Protein AF-0000000087152876 (afdb_homodimer)

Nearest PDB structures (foldseek):
  2p6s-assembly1_H  TM=9.361E-01  e=8.549E-17  Neisseria meningitidis MC58
  3i4p-assembly1_A  TM=9.443E-01  e=1.622E-13  Agrobacterium fabrum str. C58
  2gqq-assembly1_A-2  TM=9.402E-01  e=1.350E-13  Escherichia coli
  2cg4-assembly1_A  TM=8.992E-01  e=3.710E-12  Escherichia coli
  4pcq-assembly2_C  TM=7.921E-01  e=2.271E-12  Mycobacterium tuberculosis H37Rv

pLDDT: mean 96.06, std 4.43, range [67.69, 98.62]

Secondary structure (DSSP, 8-state):
---HHHHHHHHHHHH-TT--HHHHHHHHT--HHHHHHHHHHHHHTTSEEEEEEEE-TTTTT--EEEEEEEEESTT-HHHHHHHHHHHHH-TTEEEEEEESSSSSEEEEEEESSHHHHHHHHHHTGGGSTTEEEEEEEEEEEEEEE------/---HHHHHHHHHHHH-TT--HHHHHHHHT--HHHHHHHHHHHHHTTSEEEEEEEE-TTTTT--EEEEEEEEESTT-HHHHHHHHHHHHH-TTEEEEEEESSSSSEEEEEEESSHHHHHHHHHHTGGGSTTEEEEEEEEEEEEEEE------

InterPro domains:
  IPR000485 AsnC-type HTH domain [PR00033] (2-18)
  IPR000485 AsnC-type HTH domain [PR00033] (18-29)
  IPR000485 AsnC-type HTH domain [PR00033] (29-48)
  IPR000485 AsnC-type HTH domain [PS50956] (2-63)
  IPR011008 Dimeric alpha-beta barrel [SSF54909] (63-150)
  IPR011991 ArsR-like helix-turn-helix domain [cd00090] (4-57)
  IPR019885 Transcription regulator HTH, AsnC-type, conserved site [PS00519] (20-46)
  IPR019887 Transcription regulator AsnC/Lrp, ligand binding domain [PF01037] (65-146)
  IPR019888 Transcription regulator AsnC-like [SM00344] (4-111)
  IPR036388 Winged helix-like DNA-binding domain superfamily [G3DSA:1.10.10.10] (3-52)
  IPR036390 Winged helix DNA-binding domain superfamily [SSF46785] (2-62)

Solvent-accessible surface area (backbone atoms only — not comparable to full-atom values): 15677 Å² total; per-residue (Å²): 130,66,45,71,71,51,41,47,49,51,46,48,28,31,69,36,33,67,61,46,60,60,58,47,10,63,73,68,70,44,52,51,66,61,37,45,53,50,53,50,49,35,43,74,72,46,29,36,70,47,30,21,39,39,62,37,48,62,63,60,53,34,69,29,42,31,40,35,38,31,29,65,38,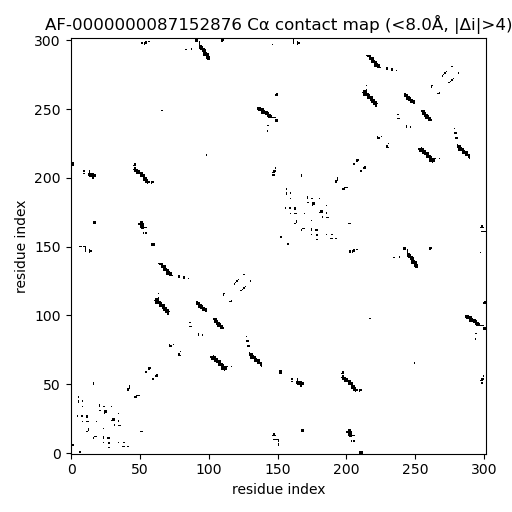77,93,41,66,67,38,52,52,51,49,52,58,53,54,69,69,36,54,42,47,26,30,29,29,34,35,45,68,93,34,45,29,44,32,36,38,50,30,52,33,69,68,53,43,50,46,44,41,64,71,43,60,71,64,45,70,47,61,63,45,76,44,77,21,44,48,75,40,81,75,36,82,53,81,56,71,66,109,128,68,47,72,70,50,43,48,49,51,46,48,28,31,70,36,33,65,60,46,60,60,58,47,10,63,72,65,72,44,53,52,65,61,38,45,52,49,53,50,48,35,43,75,72,46,30,35,71,46,30,22,39,40,61,36,49,59,64,58,52,33,70,29,42,30,38,34,39,30,29,65,38,78,94,40,66,68,38,51,53,49,49,53,57,52,52,70,68,35,54,42,46,26,31,30,29,34,35,46,69,93,33,46,29,43,31,36,38,49,30,52,33,67,68,52,43,50,47,46,42,64,71,42,59,72,64,46,69,49,62,64,47,76,44,78,20,46,49,76,38,80,74,36,82,53,82,53,72,66,108

Structure (mmCIF, N/CA/C/O backbone):
data_AF-0000000087152876-model_v1
#
loop_
_entity.id
_entity.type
_entity.pdbx_description
1 polymer 'Leucine-responsive regulatory protein'
#
loop_
_atom_site.group_PDB
_atom_site.id
_atom_site.type_symbol
_atom_site.label_atom_id
_atom_site.label_alt_id
_atom_site.label_comp_id
_atom_site.label_asym_id
_atom_site.label_entity_id
_atom_site.label_seq_id
_atom_site.pdbx_PDB_ins_code
_atom_site.Cartn_x
_atom_site.Cartn_y
_atom_site.Cartn_z
_atom_site.occupancy
_atom_site.B_iso_or_equiv
_atom_site.auth_seq_id
_atom_site.auth_comp_id
_atom_site.auth_asym_id
_atom_site.auth_atom_id
_atom_site.pdbx_PDB_model_num
ATOM 1 N N . MET A 1 1 ? -18.641 -3.527 -13.898 1 70.56 1 MET A N 1
ATOM 2 C CA . MET A 1 1 ? -18.891 -3.693 -12.469 1 70.56 1 MET A CA 1
ATOM 3 C C . MET A 1 1 ? -18.594 -5.125 -12.031 1 70.56 1 MET A C 1
ATOM 5 O O . MET A 1 1 ? -18.844 -6.07 -12.781 1 70.56 1 MET A O 1
ATOM 9 N N . VAL A 1 2 ? -17.812 -5.242 -10.898 1 88.38 2 VAL A N 1
ATOM 10 C CA . VAL A 1 2 ? -17.422 -6.566 -10.43 1 88.38 2 VAL A CA 1
ATOM 11 C C . VAL A 1 2 ? -18.609 -7.262 -9.789 1 88.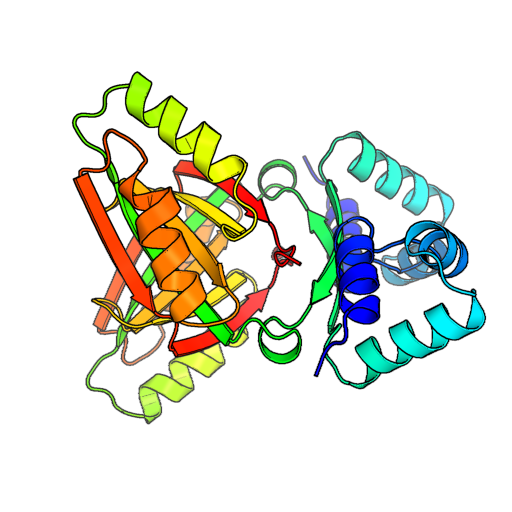38 2 VAL A C 1
ATOM 13 O O . VAL A 1 2 ? -19.297 -6.684 -8.938 1 88.38 2 VAL A O 1
ATOM 16 N N . GLU A 1 3 ? -18.922 -8.422 -10.281 1 91.25 3 GLU A N 1
ATOM 17 C CA . GLU A 1 3 ? -20.016 -9.227 -9.75 1 91.25 3 GLU A CA 1
ATOM 18 C C . GLU A 1 3 ? -19.609 -9.953 -8.477 1 91.25 3 GLU A C 1
ATOM 20 O O . GLU A 1 3 ? -18.422 -9.961 -8.117 1 91.25 3 GLU A O 1
ATOM 25 N N . GLU A 1 4 ? -20.594 -10.516 -7.848 1 93.31 4 GLU A N 1
ATOM 26 C CA . GLU A 1 4 ? -20.375 -11.172 -6.559 1 93.31 4 GLU A CA 1
ATOM 27 C C . GLU A 1 4 ? -19.328 -12.266 -6.668 1 93.31 4 GLU A C 1
ATOM 29 O O . GLU A 1 4 ? -18.422 -12.359 -5.824 1 93.31 4 GLU A O 1
ATOM 34 N N . GLN A 1 5 ? -19.422 -13.07 -7.68 1 94.31 5 GLN A N 1
ATOM 35 C CA . GLN A 1 5 ? -18.469 -14.156 -7.855 1 94.31 5 GLN A CA 1
ATOM 36 C C . GLN A 1 5 ? -17.062 -13.609 -8.07 1 94.31 5 GLN A C 1
ATOM 38 O O . GLN A 1 5 ? -16.078 -14.195 -7.59 1 94.31 5 GLN A O 1
ATOM 43 N N . ASP A 1 6 ? -17.016 -12.523 -8.789 1 97.12 6 ASP A N 1
ATOM 44 C CA . ASP A 1 6 ? -15.727 -11.875 -9.016 1 97.12 6 ASP A CA 1
ATOM 45 C C . ASP A 1 6 ? -15.109 -11.414 -7.695 1 97.12 6 ASP A C 1
ATOM 47 O O . ASP A 1 6 ? -13.898 -11.523 -7.496 1 97.12 6 ASP A O 1
ATOM 51 N N . GLU A 1 7 ? -15.953 -10.898 -6.883 1 97.38 7 GLU A N 1
ATOM 52 C CA . GLU A 1 7 ? -15.461 -10.414 -5.598 1 97.38 7 GLU A CA 1
ATOM 53 C C . GLU A 1 7 ? -14.859 -11.547 -4.773 1 97.38 7 GLU A C 1
ATOM 55 O O . GLU A 1 7 ? -13.852 -11.359 -4.094 1 97.38 7 GLU A O 1
ATOM 60 N N . LYS A 1 8 ? -15.461 -12.664 -4.801 1 97.56 8 LYS A N 1
ATOM 61 C CA . LYS A 1 8 ? -14.922 -13.828 -4.094 1 97.56 8 LYS A CA 1
ATOM 62 C C . LYS A 1 8 ? -13.555 -14.219 -4.641 1 97.56 8 LYS A C 1
ATOM 64 O O . LYS A 1 8 ? -12.633 -14.516 -3.877 1 97.56 8 LYS A O 1
ATOM 69 N N . ILE A 1 9 ? -13.5 -14.203 -5.918 1 98.25 9 ILE A N 1
ATOM 70 C CA . ILE A 1 9 ? -12.25 -14.531 -6.59 1 98.25 9 ILE A CA 1
ATOM 71 C C . ILE A 1 9 ? -11.164 -13.539 -6.172 1 98.25 9 ILE A C 1
ATOM 73 O O . ILE A 1 9 ? -10.062 -13.93 -5.797 1 98.25 9 ILE A O 1
ATOM 77 N N . LEU A 1 10 ? -11.516 -12.297 -6.246 1 98.56 10 LEU A N 1
ATOM 78 C CA . LEU A 1 10 ? -10.562 -11.242 -5.918 1 98.56 10 LEU A CA 1
ATOM 79 C C . LEU A 1 10 ? -10.117 -11.344 -4.465 1 98.56 10 LEU A C 1
ATOM 81 O O . LEU A 1 10 ? -8.938 -11.172 -4.16 1 98.56 10 LEU A O 1
ATOM 85 N N . ALA A 1 11 ? -11.047 -11.617 -3.58 1 98.19 11 ALA A N 1
ATOM 86 C CA . ALA A 1 11 ? -10.719 -11.773 -2.166 1 98.19 11 ALA A CA 1
ATOM 87 C C . ALA A 1 11 ? -9.719 -12.906 -1.956 1 98.19 11 ALA A C 1
ATOM 89 O O . ALA A 1 11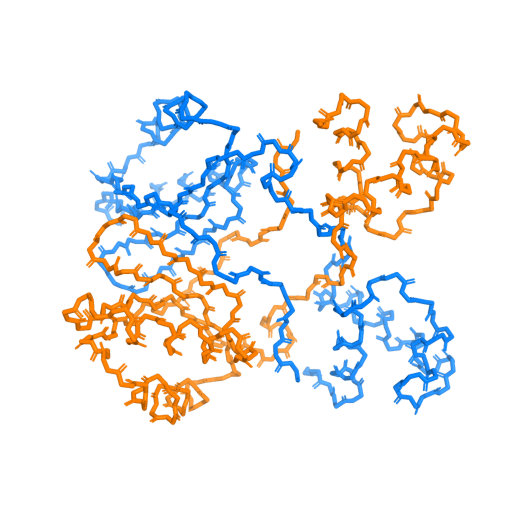 ? -8.727 -12.742 -1.241 1 98.19 11 ALA A O 1
ATOM 90 N N . GLU A 1 12 ? -9.945 -13.969 -2.592 1 98.38 12 GLU A N 1
ATOM 91 C CA . GLU A 1 12 ? -9.078 -15.133 -2.418 1 98.38 12 GLU A CA 1
ATOM 92 C C . GLU A 1 12 ? -7.707 -14.898 -3.035 1 98.38 12 GLU A C 1
ATOM 94 O O . GLU A 1 12 ? -6.684 -15.266 -2.451 1 98.38 12 GLU A O 1
ATOM 99 N N . LEU A 1 13 ? -7.668 -14.266 -4.176 1 98.5 13 LEU A N 1
ATOM 100 C CA . LEU A 1 13 ? -6.398 -14.008 -4.844 1 98.5 13 LEU A CA 1
ATOM 101 C C . LEU A 1 13 ? -5.578 -12.977 -4.078 1 98.5 13 LEU A C 1
ATOM 103 O O . LEU A 1 13 ? -4.344 -12.992 -4.129 1 98.5 13 LEU A O 1
ATOM 107 N N . GLN A 1 14 ? -6.258 -12.055 -3.404 1 98.5 14 GLN A N 1
ATOM 108 C CA . GLN A 1 14 ? -5.547 -11.109 -2.553 1 98.5 14 GLN A CA 1
ATOM 109 C C . GLN A 1 14 ? -4.934 -11.812 -1.344 1 98.5 14 GLN A C 1
ATOM 111 O O . GLN A 1 14 ? -3.877 -11.406 -0.854 1 98.5 14 GLN A O 1
ATOM 116 N N . LYS A 1 15 ? -5.578 -12.852 -0.917 1 97.56 15 LYS A N 1
ATOM 117 C CA . LYS A 1 15 ? -5.082 -13.641 0.203 1 97.56 15 LYS A CA 1
ATOM 118 C C . LYS A 1 15 ? -3.93 -14.547 -0.231 1 97.56 15 LYS A C 1
ATOM 120 O O . LYS A 1 15 ? -2.951 -14.703 0.502 1 97.56 15 LYS A O 1
ATOM 125 N N . ASP A 1 16 ? -4.09 -15.094 -1.365 1 98 16 ASP A N 1
ATOM 126 C CA . ASP A 1 16 ? -3.088 -15.977 -1.953 1 98 16 ASP A CA 1
ATOM 127 C C . ASP A 1 16 ? -2.947 -15.727 -3.453 1 98 16 ASP A C 1
ATOM 129 O O . ASP A 1 16 ? -3.619 -16.375 -4.262 1 98 16 ASP A O 1
ATOM 133 N N . GLY A 1 17 ? -1.953 -14.953 -3.76 1 98.12 17 GLY A N 1
ATOM 134 C CA . GLY A 1 17 ? -1.739 -14.57 -5.145 1 98.12 17 GLY A CA 1
ATOM 135 C C . GLY A 1 17 ? -1.143 -15.672 -5.992 1 98.12 17 GLY A C 1
ATOM 136 O O . GLY A 1 17 ? -1.042 -15.547 -7.211 1 98.12 17 GLY A O 1
ATOM 137 N N . ARG A 1 18 ? -0.776 -16.734 -5.367 1 97.75 18 ARG A N 1
ATOM 138 C CA . ARG A 1 18 ? -0.162 -17.844 -6.105 1 97.75 18 ARG A CA 1
ATOM 139 C C . ARG A 1 18 ? -1.101 -19.047 -6.18 1 97.75 18 ARG A C 1
ATOM 141 O O . ARG A 1 18 ? -0.719 -20.109 -6.672 1 97.75 18 ARG A O 1
ATOM 148 N N . ALA A 1 19 ? -2.301 -18.891 -5.719 1 97.69 19 ALA A N 1
ATOM 149 C CA . ALA A 1 19 ? -3.266 -19.984 -5.809 1 97.69 19 ALA A CA 1
ATOM 150 C C . ALA A 1 19 ? -3.451 -20.422 -7.258 1 97.69 19 ALA A C 1
ATOM 152 O O . ALA A 1 19 ? -3.539 -19.594 -8.164 1 97.69 19 ALA A O 1
ATOM 153 N N . THR A 1 20 ? -3.504 -21.734 -7.453 1 97.19 20 THR A N 1
ATOM 154 C CA . THR A 1 20 ? -3.822 -22.25 -8.781 1 97.19 20 THR A CA 1
ATOM 155 C C . THR A 1 20 ? -5.301 -22.047 -9.094 1 97.19 20 THR A C 1
ATOM 157 O O . THR A 1 20 ? -6.113 -21.844 -8.195 1 97.19 20 THR A O 1
ATOM 160 N N . ASN A 1 21 ? -5.52 -22.109 -10.398 1 97.69 21 ASN A N 1
ATOM 161 C CA . ASN A 1 21 ? -6.918 -21.969 -10.797 1 97.69 21 ASN A CA 1
ATOM 162 C C . ASN A 1 21 ? -7.785 -23.047 -10.148 1 97.69 21 ASN A C 1
ATOM 164 O O . ASN A 1 21 ? -8.93 -22.781 -9.781 1 97.69 21 ASN A O 1
ATOM 168 N N . GLN A 1 22 ? -7.273 -24.234 -10.008 1 98.06 22 GLN A N 1
ATOM 169 C CA . GLN A 1 22 ? -8.023 -25.312 -9.383 1 98.06 22 GLN A CA 1
ATOM 170 C C . GLN A 1 22 ? -8.305 -25.016 -7.918 1 98.06 22 GLN A C 1
ATOM 172 O O . GLN A 1 22 ? -9.438 -25.156 -7.449 1 98.06 22 GLN A O 1
ATOM 177 N N . GLN A 1 23 ? -7.34 -24.672 -7.18 1 98.12 23 GLN A N 1
ATOM 178 C CA . GLN A 1 23 ? -7.496 -24.312 -5.777 1 98.12 23 GLN A CA 1
ATOM 179 C C . GLN A 1 23 ? -8.508 -23.172 -5.609 1 98.12 23 GLN A C 1
ATOM 181 O O . GLN A 1 23 ? -9.367 -23.234 -4.73 1 98.12 23 GLN A O 1
ATOM 186 N N . LEU A 1 24 ? -8.352 -22.172 -6.457 1 98.19 24 LEU A N 1
ATOM 187 C CA . LEU A 1 24 ? -9.25 -21.016 -6.422 1 98.19 24 LEU A CA 1
ATOM 188 C C . LEU A 1 24 ? -10.688 -21.453 -6.676 1 98.19 24 LEU A C 1
ATOM 190 O O . LEU A 1 24 ? -11.594 -21.062 -5.93 1 98.19 24 LEU A O 1
ATOM 194 N N . ALA A 1 25 ? -10.852 -22.234 -7.691 1 98.31 25 ALA A N 1
ATOM 195 C CA . ALA A 1 25 ? -12.18 -22.719 -8.055 1 98.31 25 ALA A CA 1
ATOM 196 C C . ALA A 1 25 ? -12.82 -23.484 -6.891 1 98.31 25 ALA A C 1
ATOM 198 O O . ALA A 1 25 ? -13.992 -23.25 -6.57 1 98.31 25 ALA A O 1
ATOM 199 N N . ASP A 1 26 ? -12.07 -24.328 -6.234 1 98.06 26 ASP A N 1
ATOM 200 C CA . ASP A 1 26 ? -12.555 -25.094 -5.09 1 98.06 26 ASP A CA 1
ATOM 201 C C . ASP A 1 26 ? -12.969 -24.172 -3.945 1 98.06 26 ASP A C 1
ATOM 203 O O . ASP A 1 26 ? -14.016 -24.375 -3.33 1 98.06 26 ASP A O 1
ATOM 207 N N . THR A 1 27 ? -12.188 -23.234 -3.734 1 97.06 27 THR A N 1
ATOM 208 C CA . THR A 1 27 ? -12.406 -22.328 -2.605 1 97.06 27 THR A CA 1
ATOM 209 C C . THR A 1 27 ? -13.648 -21.469 -2.83 1 97.06 27 THR A C 1
ATOM 211 O O . THR A 1 27 ? -14.43 -21.25 -1.904 1 97.06 27 THR A O 1
ATOM 214 N N . VAL A 1 28 ? -13.836 -20.969 -4.07 1 97.06 28 VAL A N 1
ATOM 215 C CA . VAL A 1 28 ? -14.891 -20 -4.312 1 97.06 28 VAL A CA 1
ATOM 216 C C . VAL A 1 28 ? -16.156 -20.703 -4.762 1 97.06 28 VAL A C 1
ATOM 218 O O . VAL A 1 28 ? -17.203 -20.078 -4.941 1 97.06 28 VAL A O 1
ATOM 221 N N . GLY A 1 29 ? -16.078 -21.969 -4.992 1 96.88 29 GLY A N 1
ATOM 222 C CA . GLY A 1 29 ? -17.25 -22.75 -5.336 1 96.88 29 GLY A CA 1
ATOM 223 C C . GLY A 1 29 ? -17.672 -22.594 -6.785 1 96.88 29 GLY A C 1
ATOM 224 O O . GLY A 1 29 ? -18.844 -22.359 -7.074 1 96.88 29 GLY A O 1
ATOM 225 N N . MET A 1 30 ? -16.703 -22.734 -7.676 1 96.62 30 MET A N 1
ATOM 226 C CA . MET A 1 30 ? -16.922 -22.656 -9.117 1 96.62 30 MET A CA 1
ATOM 227 C C . MET A 1 30 ? -16.234 -23.812 -9.836 1 96.62 30 MET A C 1
ATOM 229 O O . MET A 1 30 ? -15.398 -24.5 -9.25 1 96.62 30 MET A O 1
ATOM 233 N N . SER A 1 31 ? -16.766 -24.016 -11.078 1 97.81 31 SER A N 1
ATOM 234 C CA . SER A 1 31 ? -15.984 -24.922 -11.922 1 97.81 31 SER A CA 1
ATOM 235 C C . SER A 1 31 ? -14.641 -24.297 -12.297 1 97.81 31 SER A C 1
ATOM 237 O O . SER A 1 31 ? -14.508 -23.078 -12.367 1 97.81 31 SER A O 1
ATOM 239 N N . THR A 1 32 ? -13.688 -25.188 -12.562 1 97.94 32 THR A N 1
ATOM 240 C CA . THR A 1 32 ? -12.359 -24.719 -12.945 1 97.94 32 THR A CA 1
ATOM 241 C C . THR A 1 32 ? -12.43 -23.859 -14.203 1 97.94 32 THR A C 1
ATOM 243 O O . THR A 1 32 ? -11.734 -22.844 -14.312 1 97.94 32 THR A O 1
ATOM 246 N N . SER A 1 33 ? -13.266 -24.219 -15.117 1 98.25 33 SER A N 1
ATOM 247 C CA . SER A 1 33 ? -13.391 -23.484 -16.375 1 98.25 33 SER A CA 1
ATOM 248 C C . SER A 1 33 ? -14.023 -22.109 -16.141 1 98.25 33 SER A C 1
ATOM 250 O O . SER A 1 33 ? -13.555 -21.109 -16.688 1 98.25 33 SER A O 1
ATOM 252 N N . ALA A 1 34 ? -15.094 -22.047 -15.43 1 97.56 34 ALA A N 1
ATOM 253 C CA . ALA A 1 34 ? -15.758 -20.781 -15.125 1 97.56 34 ALA A CA 1
ATOM 254 C C . ALA A 1 34 ? -14.82 -19.844 -14.367 1 97.56 34 ALA A C 1
ATOM 256 O O . ALA A 1 34 ? -14.758 -18.641 -14.664 1 97.56 34 ALA A O 1
ATOM 257 N N . CYS A 1 35 ? -14.133 -20.453 -13.398 1 98.31 35 CYS A N 1
ATOM 258 C CA . CYS A 1 35 ? -13.188 -19.672 -12.609 1 98.31 35 CYS A CA 1
ATOM 259 C C . CYS A 1 35 ? -12.078 -19.109 -13.492 1 98.31 35 CYS A C 1
ATOM 261 O O . CYS A 1 35 ? -11.734 -17.938 -13.383 1 98.31 35 CYS A O 1
ATOM 263 N N . TRP A 1 36 ? -11.555 -19.891 -14.328 1 98 36 TRP A N 1
ATOM 264 C CA . TRP A 1 36 ? -10.484 -19.484 -15.227 1 98 36 TRP A CA 1
ATOM 265 C C . TRP A 1 36 ? -10.945 -18.328 -16.109 1 98 36 TRP A C 1
ATOM 267 O O . TRP A 1 36 ? -10.227 -17.328 -16.25 1 98 36 TRP A O 1
ATOM 277 N N . ARG A 1 37 ? -12.055 -18.453 -16.688 1 97.94 37 ARG A N 1
ATOM 278 C CA . ARG A 1 37 ? -12.586 -17.422 -17.562 1 97.94 37 ARG A CA 1
ATOM 279 C C . ARG A 1 37 ? -12.758 -16.109 -16.828 1 97.94 37 ARG A C 1
ATOM 281 O O . ARG A 1 37 ? -12.43 -15.039 -17.359 1 97.94 37 ARG A O 1
ATOM 288 N N . ARG A 1 38 ? -13.25 -16.203 -15.672 1 97.75 38 ARG A N 1
ATOM 289 C CA . ARG A 1 38 ? -13.477 -14.992 -14.891 1 97.75 38 ARG A CA 1
ATOM 290 C C . ARG A 1 38 ? -12.156 -14.336 -14.492 1 97.75 38 ARG A C 1
ATOM 292 O O . ARG A 1 38 ? -12.016 -13.117 -14.578 1 97.75 38 ARG A O 1
ATOM 299 N N . VAL A 1 39 ? -11.211 -15.109 -14.016 1 98.19 39 VAL A N 1
ATOM 300 C CA . VAL A 1 39 ? -9.906 -14.578 -13.641 1 98.19 39 VAL A CA 1
ATOM 301 C C . VAL A 1 39 ? -9.266 -13.898 -14.844 1 98.19 39 VAL A C 1
ATOM 303 O O . VAL A 1 39 ? -8.758 -12.773 -14.734 1 98.19 39 VAL A O 1
ATOM 306 N N . ARG A 1 40 ? -9.336 -14.57 -15.969 1 98.06 40 ARG A N 1
ATOM 307 C CA . ARG A 1 40 ? -8.766 -14.016 -17.188 1 98.06 40 ARG A CA 1
ATOM 308 C C . ARG A 1 40 ? -9.445 -12.695 -17.562 1 98.06 40 ARG A C 1
ATOM 310 O O . ARG A 1 40 ? -8.773 -11.742 -17.953 1 98.06 40 ARG A O 1
ATOM 317 N N . ALA A 1 41 ? -10.688 -12.648 -17.484 1 97.88 41 ALA A N 1
ATOM 318 C CA . ALA A 1 41 ? -11.438 -11.43 -17.781 1 97.88 41 ALA A CA 1
ATOM 319 C C . ALA A 1 41 ? -11.031 -10.297 -16.844 1 97.88 41 ALA A C 1
ATOM 321 O O . ALA A 1 41 ? -10.883 -9.148 -17.281 1 97.88 41 ALA A O 1
ATOM 322 N N . LEU A 1 42 ? -10.883 -10.609 -15.562 1 98.25 42 LEU A N 1
ATOM 323 C CA . LEU A 1 42 ? -10.477 -9.625 -14.57 1 98.25 42 LEU A CA 1
ATOM 324 C C . LEU A 1 42 ? -9.078 -9.102 -14.867 1 98.25 42 LEU A C 1
ATOM 326 O O . LEU A 1 42 ? -8.805 -7.91 -14.672 1 98.25 42 LEU A O 1
ATOM 330 N N . GLU A 1 43 ? -8.195 -9.953 -15.289 1 98.19 43 GLU A N 1
ATOM 331 C CA . GLU A 1 43 ? -6.84 -9.555 -15.656 1 98.19 43 GLU A CA 1
ATOM 332 C C . GLU A 1 43 ? -6.836 -8.719 -16.938 1 98.19 43 GLU A C 1
ATOM 334 O O . GLU A 1 43 ? -6.195 -7.664 -16.984 1 98.19 43 GLU A O 1
ATOM 339 N N . GLU A 1 44 ? -7.578 -9.109 -17.922 1 97.81 44 GLU A N 1
ATOM 340 C CA . GLU A 1 44 ? -7.605 -8.43 -19.219 1 97.81 44 GLU A CA 1
ATOM 341 C C . GLU A 1 44 ? -8.266 -7.059 -19.109 1 97.81 44 GLU A C 1
ATOM 343 O O . GLU A 1 44 ? -7.891 -6.125 -19.812 1 97.81 44 GLU A O 1
ATOM 348 N N . SER A 1 45 ? -9.25 -6.988 -18.25 1 97.06 45 SER A N 1
ATOM 349 C CA . SER A 1 45 ? -9.961 -5.723 -18.078 1 97.06 45 SER A CA 1
ATOM 350 C C . SER A 1 45 ? -9.156 -4.746 -17.234 1 97.06 45 SER A C 1
ATOM 352 O O . SER A 1 45 ? -9.508 -3.572 -17.109 1 97.06 45 SER A O 1
ATOM 354 N N . GLY A 1 46 ? -8.133 -5.223 -16.531 1 97 46 GLY A N 1
ATOM 355 C CA . GLY A 1 46 ? -7.277 -4.355 -15.734 1 97 46 GLY A CA 1
ATOM 356 C C . GLY A 1 46 ? -7.723 -4.25 -14.289 1 97 46 GLY A C 1
ATOM 357 O O . GLY A 1 46 ? -7.152 -3.477 -13.516 1 97 46 GLY A O 1
ATOM 358 N N . VAL A 1 47 ? -8.789 -4.961 -13.922 1 97.94 47 VAL A N 1
ATOM 359 C CA . VAL A 1 47 ? -9.172 -5.016 -12.516 1 97.94 47 VAL A CA 1
ATOM 360 C C . VAL A 1 47 ? -8.031 -5.613 -11.695 1 97.94 47 VAL A C 1
ATOM 362 O O . VAL A 1 47 ? -7.664 -5.07 -10.648 1 97.94 47 VAL A O 1
ATOM 365 N N . ILE A 1 48 ? -7.586 -6.75 -12.156 1 98.25 48 ILE A N 1
ATOM 366 C CA . ILE A 1 48 ? -6.344 -7.277 -11.602 1 98.25 48 ILE A CA 1
ATOM 367 C C . ILE A 1 48 ? -5.156 -6.711 -12.383 1 98.25 48 ILE A C 1
ATOM 369 O O . ILE A 1 48 ? -5.008 -6.973 -13.578 1 98.25 48 ILE A O 1
ATOM 373 N N . GLU A 1 49 ? -4.328 -6.023 -11.711 1 97.81 49 GLU A N 1
ATOM 374 C CA . GLU A 1 49 ? -3.203 -5.363 -12.359 1 97.81 49 GLU A CA 1
ATOM 375 C C . GLU A 1 49 ? -1.981 -6.277 -12.414 1 97.81 49 GLU A C 1
ATOM 377 O O . GLU A 1 49 ? -1.062 -6.051 -13.203 1 97.81 49 GLU A O 1
ATOM 382 N N . GLY A 1 50 ? -1.974 -7.25 -11.547 1 97.81 50 GLY A N 1
ATOM 383 C CA . GLY A 1 50 ? -0.866 -8.188 -11.453 1 97.81 50 GLY A CA 1
ATOM 384 C C . GLY A 1 50 ? -0.776 -8.867 -10.102 1 97.81 50 GLY A C 1
ATOM 385 O O . GLY A 1 50 ? -1.698 -8.773 -9.289 1 97.81 50 GLY A O 1
ATOM 386 N N . TYR A 1 51 ? 0.277 -9.578 -9.93 1 98.5 51 TYR A N 1
ATOM 387 C CA . TYR A 1 51 ? 0.574 -10.289 -8.695 1 98.5 51 TYR A CA 1
ATOM 388 C C . TYR A 1 51 ? 1.952 -9.914 -8.164 1 98.5 51 TYR A C 1
ATOM 390 O O . TYR A 1 51 ? 2.9 -9.758 -8.938 1 98.5 51 TYR A O 1
ATOM 398 N N . SER A 1 52 ? 2.016 -9.773 -6.891 1 98.62 52 SER A N 1
ATOM 399 C CA . SER A 1 52 ? 3.268 -9.289 -6.32 1 98.62 52 SER A CA 1
ATOM 400 C C . SER A 1 52 ? 3.609 -10.023 -5.027 1 98.62 52 SER A C 1
ATOM 402 O O . SER A 1 52 ? 2.715 -10.398 -4.266 1 98.62 52 SER A O 1
ATOM 404 N N . ALA A 1 53 ? 4.887 -10.219 -4.809 1 98.56 53 ALA A N 1
ATOM 405 C CA . ALA A 1 53 ? 5.324 -10.586 -3.465 1 98.56 53 ALA A CA 1
ATOM 406 C C . ALA A 1 53 ? 5.172 -9.422 -2.494 1 98.56 53 ALA A C 1
ATOM 408 O O . ALA A 1 53 ? 5.465 -8.273 -2.844 1 98.56 53 ALA A O 1
ATOM 409 N N . LEU A 1 54 ? 4.645 -9.688 -1.386 1 98.31 54 LEU A N 1
ATOM 410 C CA . LEU A 1 54 ? 4.613 -8.727 -0.288 1 98.31 54 LEU A CA 1
ATOM 411 C C . LEU A 1 54 ? 5.84 -8.883 0.605 1 98.31 54 LEU A C 1
ATOM 413 O O . LEU A 1 54 ? 6.031 -9.93 1.225 1 98.31 54 LEU A O 1
ATOM 417 N N . VAL A 1 55 ? 6.633 -7.809 0.658 1 98.12 55 VAL A N 1
ATOM 418 C CA . VAL A 1 55 ? 7.926 -7.879 1.331 1 98.12 55 VAL A CA 1
ATOM 419 C C . VAL A 1 55 ? 7.91 -6.984 2.568 1 98.12 55 VAL A C 1
ATOM 421 O O . VAL A 1 55 ? 7.496 -5.828 2.502 1 98.12 55 VAL A O 1
ATOM 424 N N . LYS A 1 56 ? 8.336 -7.566 3.666 1 96.88 56 LYS A N 1
ATOM 425 C CA . LYS A 1 56 ? 8.453 -6.793 4.898 1 96.88 56 LYS A CA 1
ATOM 426 C C . LYS A 1 56 ? 9.609 -5.801 4.816 1 96.88 56 LYS A C 1
ATOM 428 O O . LYS A 1 56 ? 10.773 -6.195 4.785 1 96.88 56 LYS A O 1
ATOM 433 N N . ARG A 1 57 ? 9.289 -4.566 4.812 1 94.81 57 ARG A N 1
ATOM 434 C CA . ARG A 1 57 ? 10.258 -3.527 4.492 1 94.81 57 ARG A CA 1
ATOM 435 C C . ARG A 1 57 ? 11.453 -3.58 5.445 1 94.81 57 ARG A C 1
ATOM 437 O O . ARG A 1 57 ? 12.602 -3.553 5.008 1 94.81 57 ARG A O 1
ATOM 444 N N . GLU A 1 58 ? 11.172 -3.689 6.785 1 94.56 58 GLU A N 1
ATOM 445 C CA . GLU A 1 58 ? 12.258 -3.652 7.762 1 94.56 58 GLU A CA 1
ATOM 446 C C . GLU A 1 58 ? 13.172 -4.863 7.617 1 94.56 58 GLU A C 1
ATOM 448 O O . GLU A 1 58 ? 14.398 -4.727 7.656 1 94.56 58 GLU A O 1
ATOM 453 N N . ALA A 1 59 ? 12.562 -5.965 7.426 1 95.5 59 ALA A N 1
ATOM 454 C CA . ALA A 1 59 ? 13.344 -7.191 7.27 1 95.5 59 ALA A CA 1
ATOM 455 C C . ALA A 1 59 ? 14.156 -7.16 5.977 1 95.5 59 ALA A C 1
ATOM 457 O O . ALA A 1 59 ? 15.164 -7.863 5.855 1 95.5 59 ALA A O 1
ATOM 458 N N . ALA A 1 60 ? 13.734 -6.34 5.059 1 96.5 60 ALA A N 1
ATOM 459 C CA . ALA A 1 60 ? 14.398 -6.258 3.762 1 96.5 60 ALA A CA 1
ATOM 460 C C . ALA A 1 60 ? 15.469 -5.176 3.762 1 96.5 60 ALA A C 1
ATOM 462 O O . ALA A 1 60 ? 16.125 -4.945 2.746 1 96.5 60 ALA A O 1
ATOM 463 N N . GLY A 1 61 ? 15.617 -4.438 4.832 1 95.5 61 GLY A N 1
ATOM 464 C CA . GLY A 1 61 ? 16.719 -3.498 4.969 1 95.5 61 GLY A CA 1
ATOM 465 C C . GLY A 1 61 ? 16.297 -2.053 4.766 1 95.5 61 GLY A C 1
ATOM 466 O O . GLY A 1 61 ? 17.156 -1.166 4.66 1 95.5 61 GLY A O 1
ATOM 467 N N . PHE A 1 62 ? 15.055 -1.844 4.621 1 97.19 62 PHE A N 1
ATOM 468 C CA . PHE A 1 62 ? 14.539 -0.485 4.527 1 97.19 62 PHE A CA 1
ATOM 469 C C . PHE A 1 62 ? 14.07 0.01 5.891 1 97.19 62 PHE A C 1
ATOM 471 O O . PHE A 1 62 ? 12.883 -0.076 6.211 1 97.19 62 PHE A O 1
ATOM 478 N N . ALA A 1 63 ? 14.898 0.669 6.586 1 96.5 63 ALA A N 1
ATOM 479 C CA . ALA A 1 63 ? 14.719 0.954 8.008 1 96.5 63 ALA A CA 1
ATOM 480 C C . ALA A 1 63 ? 13.938 2.248 8.211 1 96.5 63 ALA A C 1
ATOM 482 O O . ALA A 1 63 ? 13.391 2.488 9.289 1 96.5 63 ALA A O 1
ATOM 483 N N . THR A 1 64 ? 13.93 3.049 7.164 1 97.69 64 THR A N 1
ATOM 484 C CA . THR A 1 64 ? 13.328 4.367 7.328 1 97.69 64 THR A CA 1
ATOM 485 C C . THR A 1 64 ? 12.148 4.547 6.379 1 97.69 64 THR A C 1
ATOM 487 O O . THR A 1 64 ? 12.227 4.176 5.203 1 97.69 64 THR A O 1
ATOM 490 N N . SER A 1 65 ? 11.07 5.062 6.879 1 98 65 SER A N 1
ATOM 491 C CA . SER A 1 65 ? 9.883 5.406 6.102 1 98 65 SER A CA 1
ATOM 492 C C . SER A 1 65 ? 9.219 6.672 6.637 1 98 65 SER A C 1
ATOM 494 O O . SER A 1 65 ? 9.375 7.008 7.812 1 98 65 SER A O 1
ATOM 496 N N . ALA A 1 66 ? 8.531 7.359 5.742 1 98.38 66 ALA A N 1
ATOM 497 C CA . ALA A 1 66 ? 7.918 8.625 6.129 1 98.38 66 ALA A CA 1
ATOM 498 C C . ALA A 1 66 ? 6.73 8.961 5.23 1 98.38 66 ALA A C 1
ATOM 500 O O . ALA A 1 66 ? 6.648 8.484 4.098 1 98.38 66 ALA A O 1
ATOM 501 N N . ILE A 1 67 ? 5.832 9.734 5.84 1 98.19 67 ILE A N 1
ATOM 502 C CA . ILE A 1 67 ? 4.773 10.398 5.09 1 98.19 67 ILE A CA 1
ATOM 503 C C . ILE A 1 67 ? 5.172 11.852 4.816 1 98.19 67 ILE A C 1
ATOM 505 O O . ILE A 1 67 ? 5.523 12.594 5.738 1 98.19 67 ILE A O 1
ATOM 509 N N . LEU A 1 68 ? 5.094 12.211 3.543 1 98.31 68 LEU A N 1
ATOM 510 C CA . 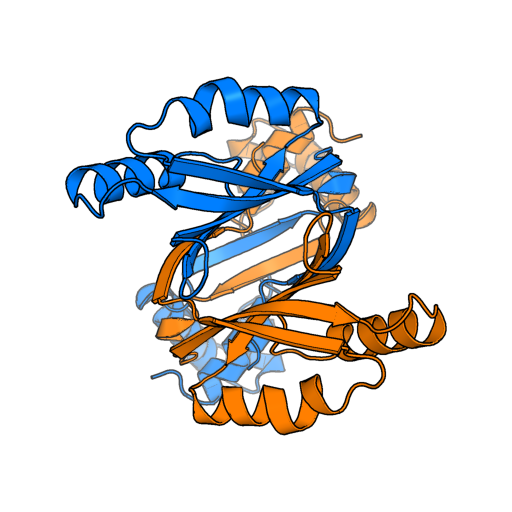LEU A 1 68 ? 5.387 13.594 3.174 1 98.31 68 LEU A CA 1
ATOM 511 C C . LEU A 1 68 ? 4.117 14.328 2.77 1 98.31 68 LEU A C 1
ATOM 513 O O . LEU A 1 68 ? 3.338 13.836 1.952 1 98.31 68 LEU A O 1
ATOM 517 N N . HIS A 1 69 ? 3.902 15.453 3.441 1 97.94 69 HIS A N 1
ATOM 518 C CA . HIS A 1 69 ? 2.902 16.406 2.986 1 97.94 69 HIS A CA 1
ATOM 519 C C . HIS A 1 69 ? 3.529 17.484 2.111 1 97.94 69 HIS A C 1
ATOM 521 O O . HIS A 1 69 ? 4.367 18.266 2.58 1 97.94 69 HIS A O 1
ATOM 527 N N . VAL A 1 70 ? 3.07 17.562 0.877 1 97.44 70 VAL A N 1
ATOM 528 C CA . VAL A 1 70 ? 3.691 18.469 -0.08 1 97.44 70 VAL A CA 1
ATOM 529 C C . VAL A 1 70 ? 2.67 19.5 -0.545 1 97.44 70 VAL A C 1
ATOM 531 O O . VAL A 1 70 ? 1.546 19.156 -0.916 1 97.44 70 VAL A O 1
ATOM 534 N N . SER A 1 71 ? 3.059 20.703 -0.421 1 96.44 71 SER A N 1
ATOM 535 C CA . SER A 1 71 ? 2.262 21.797 -0.963 1 96.44 71 SER A CA 1
ATOM 536 C C . SER A 1 71 ? 2.982 22.484 -2.119 1 96.44 71 SER A C 1
ATOM 538 O O . SER A 1 71 ? 4.18 22.766 -2.033 1 96.44 71 SER A O 1
ATOM 540 N N . LEU A 1 72 ? 2.285 22.656 -3.203 1 94.69 72 LEU A N 1
ATOM 541 C CA . LEU A 1 72 ? 2.863 23.297 -4.379 1 94.69 72 LEU A CA 1
ATOM 542 C C . LEU A 1 72 ? 2.578 24.781 -4.379 1 94.69 72 LEU A C 1
ATOM 544 O O . LEU A 1 72 ? 1.63 25.25 -3.734 1 94.69 72 LEU A O 1
ATOM 548 N N . GLU A 1 73 ? 3.484 25.406 -5.164 1 90.06 73 GLU A N 1
ATOM 549 C CA . GLU A 1 73 ? 3.248 26.844 -5.363 1 90.06 73 GLU A CA 1
ATOM 550 C C . GLU A 1 73 ? 2.043 27.078 -6.266 1 90.06 73 GLU A C 1
ATOM 552 O O . GLU A 1 73 ? 1.808 26.328 -7.211 1 90.06 73 GLU A O 1
ATOM 557 N N . ARG A 1 74 ? 1.534 28.297 -6.246 1 76.62 74 ARG A N 1
ATOM 558 C CA . ARG A 1 74 ? 0.381 28.781 -7 1 76.62 74 ARG A CA 1
ATOM 559 C C . ARG A 1 74 ? -0.02 27.781 -8.078 1 76.62 74 ARG A C 1
ATOM 561 O O . ARG A 1 74 ? 0.84 27.172 -8.719 1 76.62 74 ARG A O 1
ATOM 568 N N . HIS A 1 75 ? -1.039 27.047 -7.934 1 67.75 75 HIS A N 1
ATOM 569 C CA . HIS A 1 75 ? -1.644 26.016 -8.766 1 67.75 75 HIS A CA 1
ATOM 570 C C . HIS A 1 75 ? -1.405 26.297 -10.242 1 67.75 75 HIS A C 1
ATOM 572 O O . HIS A 1 75 ? -2.311 26.75 -10.945 1 67.75 75 HIS A O 1
ATOM 578 N N . ASP A 1 76 ? -0.131 26.438 -10.492 1 77.94 76 ASP A N 1
ATOM 579 C CA . ASP A 1 76 ? 0.274 26.422 -11.891 1 77.94 76 ASP A CA 1
ATOM 580 C C . ASP A 1 76 ? 0.304 25 -12.438 1 77.94 76 ASP A C 1
ATOM 582 O O . ASP A 1 76 ? 1.016 24.141 -11.914 1 77.94 76 ASP A O 1
ATOM 586 N N . THR A 1 77 ? -0.436 24.797 -13.43 1 84.94 77 THR A N 1
ATOM 587 C CA . THR A 1 77 ? -0.622 23.484 -14.031 1 84.94 77 THR A CA 1
ATOM 588 C C . THR A 1 77 ? 0.718 22.891 -14.461 1 84.94 77 THR A C 1
ATOM 590 O O . THR A 1 77 ? 0.906 21.672 -14.414 1 84.94 77 THR A O 1
ATOM 593 N N . THR A 1 78 ? 1.613 23.734 -14.828 1 87.5 78 THR A N 1
ATOM 594 C CA . THR A 1 78 ? 2.928 23.266 -15.258 1 87.5 78 THR A CA 1
ATOM 595 C C . THR A 1 78 ? 3.684 22.641 -14.094 1 87.5 78 THR A C 1
ATOM 597 O O . THR A 1 78 ? 4.34 21.609 -14.258 1 87.5 78 THR A O 1
ATOM 600 N N . PHE A 1 79 ? 3.596 23.219 -12.984 1 89.5 79 PHE A N 1
ATOM 601 C CA . PHE A 1 79 ? 4.254 22.688 -11.789 1 89.5 79 PHE A CA 1
ATOM 602 C C . PHE A 1 79 ? 3.635 21.359 -11.367 1 89.5 79 PHE A C 1
ATOM 604 O O . PHE A 1 79 ? 4.344 20.438 -10.969 1 89.5 79 PHE A O 1
ATOM 611 N N . VAL A 1 80 ? 2.348 21.312 -11.477 1 92.62 80 VAL A N 1
ATOM 612 C CA . VAL A 1 80 ? 1.631 20.094 -11.109 1 92.62 80 VAL A CA 1
ATOM 613 C C . VAL A 1 80 ? 2.078 18.938 -12 1 92.62 80 VAL A C 1
ATOM 615 O O . VAL A 1 80 ? 2.424 17.859 -11.508 1 92.62 80 VAL A O 1
ATOM 618 N N . ASP A 1 81 ? 2.094 19.172 -13.266 1 94.69 81 ASP A N 1
ATOM 619 C CA . ASP A 1 81 ? 2.475 18.125 -14.219 1 94.69 81 ASP A CA 1
ATOM 620 C C . ASP A 1 81 ? 3.906 17.656 -13.977 1 94.69 81 ASP A C 1
ATOM 622 O O . ASP A 1 81 ? 4.188 16.469 -14.031 1 94.69 81 ASP A O 1
ATOM 626 N N . GLU A 1 82 ? 4.754 18.562 -13.758 1 94.5 82 GLU A N 1
ATOM 627 C CA . GLU A 1 82 ? 6.152 18.219 -13.516 1 94.5 82 GLU A CA 1
ATOM 628 C C . GLU A 1 82 ? 6.309 17.422 -12.219 1 94.5 82 GLU A C 1
ATOM 630 O O . GLU A 1 82 ? 7.023 16.422 -12.18 1 94.5 82 GLU A O 1
ATOM 635 N N . PHE A 1 83 ? 5.676 17.906 -11.203 1 96.19 83 PHE A N 1
ATOM 636 C CA . PHE A 1 83 ? 5.723 17.219 -9.922 1 96.19 83 PHE A CA 1
ATOM 637 C C . PHE A 1 83 ? 5.254 15.773 -10.07 1 96.19 83 PHE A C 1
ATOM 639 O O . PHE A 1 83 ? 5.957 14.836 -9.68 1 96.19 83 PHE A O 1
ATOM 646 N N . VAL A 1 84 ? 4.121 15.586 -10.711 1 96.56 84 VAL A N 1
ATOM 647 C CA . VAL A 1 84 ? 3.506 14.273 -10.875 1 96.56 84 VAL A CA 1
ATOM 648 C C . VAL A 1 84 ? 4.418 13.375 -11.711 1 96.56 84 VAL A C 1
ATOM 650 O O . VAL A 1 84 ? 4.68 12.227 -11.344 1 96.56 84 VAL A O 1
ATOM 653 N N . ALA A 1 85 ? 4.973 13.883 -12.75 1 97 85 ALA A N 1
ATOM 654 C CA . ALA A 1 85 ? 5.832 13.109 -13.648 1 97 85 ALA A CA 1
ATOM 655 C C . ALA A 1 85 ? 7.086 12.625 -12.922 1 97 85 ALA A C 1
ATOM 657 O O . ALA A 1 85 ? 7.5 11.477 -13.086 1 97 85 ALA A O 1
ATOM 658 N N . ARG A 1 86 ? 7.68 13.438 -12.117 1 97.25 86 ARG A N 1
ATOM 659 C CA . ARG A 1 86 ? 8.922 13.109 -11.414 1 97.25 86 ARG A CA 1
ATOM 660 C C . ARG A 1 86 ? 8.664 12.117 -10.281 1 97.25 86 ARG A C 1
ATOM 662 O O . ARG A 1 86 ? 9.398 11.141 -10.125 1 97.25 86 ARG A O 1
ATOM 669 N N . VAL A 1 87 ? 7.641 12.391 -9.539 1 97.62 87 VAL A N 1
ATOM 670 C CA . VAL A 1 87 ? 7.309 11.547 -8.398 1 97.62 87 VAL A CA 1
ATOM 671 C C . VAL A 1 87 ? 6.973 10.133 -8.891 1 97.62 87 VAL A C 1
ATOM 673 O O . VAL A 1 87 ? 7.355 9.148 -8.258 1 97.62 87 VAL A O 1
ATOM 676 N N . MET A 1 88 ? 6.297 10.008 -10.062 1 97.25 88 MET A N 1
ATOM 677 C CA . MET A 1 88 ? 5.879 8.719 -10.609 1 97.25 88 MET A CA 1
ATOM 678 C C . MET A 1 88 ? 7.086 7.855 -10.961 1 97.25 88 MET A C 1
ATOM 680 O O . MET A 1 88 ? 7.004 6.625 -10.938 1 97.25 88 MET A O 1
ATOM 684 N N . GLN A 1 89 ? 8.203 8.461 -11.148 1 96.81 89 GLN A N 1
ATOM 685 C CA . GLN A 1 89 ? 9.383 7.738 -11.609 1 96.81 89 GLN A CA 1
ATOM 686 C C . GLN A 1 89 ? 10.281 7.348 -10.445 1 96.81 89 GLN A C 1
ATOM 688 O O . GLN A 1 89 ? 11.258 6.605 -10.617 1 96.81 89 GLN A O 1
ATOM 693 N N . ARG A 1 90 ? 10.008 7.855 -9.312 1 97.69 90 ARG A N 1
ATOM 694 C CA . ARG A 1 90 ? 10.891 7.613 -8.18 1 97.69 90 ARG A CA 1
ATOM 695 C C . ARG A 1 90 ? 10.477 6.359 -7.418 1 97.69 90 ARG A C 1
ATOM 697 O O . ARG A 1 90 ? 9.375 6.309 -6.852 1 97.69 90 ARG A O 1
ATOM 704 N N . ARG A 1 91 ? 11.359 5.387 -7.277 1 96.44 91 ARG A N 1
ATOM 705 C CA . ARG A 1 91 ? 11.039 4.078 -6.715 1 96.44 91 ARG A CA 1
ATOM 706 C C . ARG A 1 91 ? 10.883 4.156 -5.199 1 96.44 91 ARG A C 1
ATOM 708 O O . ARG A 1 91 ? 10.227 3.311 -4.594 1 96.44 91 ARG A O 1
ATOM 715 N N . GLU A 1 92 ? 11.523 5.168 -4.559 1 98.06 92 GLU A N 1
ATOM 716 C CA . GLU A 1 92 ? 11.391 5.34 -3.115 1 98.06 92 GLU A CA 1
ATOM 717 C C . GLU A 1 92 ? 9.961 5.715 -2.734 1 98.06 92 GLU A C 1
ATOM 719 O O . GLU A 1 92 ? 9.539 5.512 -1.593 1 98.06 92 GLU A O 1
ATOM 724 N N . VAL A 1 93 ? 9.297 6.367 -3.709 1 98.5 93 VAL A N 1
ATOM 725 C CA . VAL A 1 93 ? 7.914 6.777 -3.482 1 98.5 93 VAL A CA 1
ATOM 726 C C . VAL A 1 93 ? 6.977 5.609 -3.779 1 98.5 93 VAL A C 1
ATOM 728 O O . VAL A 1 93 ? 6.785 5.234 -4.938 1 98.5 93 VAL A O 1
ATOM 731 N N . LEU A 1 94 ? 6.363 5.125 -2.736 1 97.69 94 LEU A N 1
ATOM 732 C CA . LEU A 1 94 ? 5.461 3.994 -2.91 1 97.69 94 LEU A CA 1
ATOM 733 C C . LEU A 1 94 ? 4.055 4.469 -3.254 1 97.69 94 LEU A C 1
ATOM 735 O O . LEU A 1 94 ? 3.334 3.801 -4 1 97.69 94 LEU A O 1
ATOM 739 N N . GLU A 1 95 ? 3.695 5.543 -2.674 1 97.88 95 GLU A N 1
ATOM 740 C CA . GLU A 1 95 ? 2.357 6.09 -2.879 1 97.88 95 GLU A CA 1
ATOM 741 C C . GLU A 1 95 ? 2.393 7.609 -2.996 1 97.88 95 GLU A C 1
ATOM 743 O O . GLU A 1 95 ? 3.229 8.266 -2.373 1 97.88 95 GLU A O 1
ATOM 748 N N . CYS A 1 96 ? 1.495 8.102 -3.783 1 98.38 96 CYS A N 1
ATOM 749 C CA . CYS A 1 96 ? 1.252 9.531 -3.922 1 98.38 96 CYS A CA 1
ATOM 750 C C . CYS A 1 96 ? -0.219 9.812 -4.207 1 98.38 96 CYS A C 1
ATOM 752 O O . CYS A 1 96 ? -0.789 9.266 -5.148 1 98.38 96 CYS A O 1
ATOM 754 N N . PHE A 1 97 ? -0.768 10.664 -3.377 1 98.19 97 PHE A N 1
ATOM 755 C CA . PHE A 1 97 ? -2.186 10.992 -3.49 1 98.19 97 PHE A CA 1
ATOM 756 C C . PHE A 1 97 ? -2.393 12.5 -3.51 1 98.19 97 PHE A C 1
ATOM 758 O O . PHE A 1 97 ? -1.776 13.227 -2.727 1 98.19 97 PHE A O 1
ATOM 765 N N . ALA A 1 98 ? -3.199 12.961 -4.461 1 97.5 98 ALA A N 1
ATOM 766 C CA . ALA A 1 98 ? -3.752 14.312 -4.336 1 97.5 98 ALA A CA 1
ATOM 767 C C . ALA A 1 98 ? -4.953 14.328 -3.395 1 97.5 98 ALA A C 1
ATOM 769 O O . ALA A 1 98 ? -5.895 13.547 -3.566 1 97.5 98 ALA A O 1
ATOM 770 N N . THR A 1 99 ? -4.898 15.125 -2.432 1 96.88 99 THR A N 1
ATOM 771 C CA . THR A 1 99 ? -5.926 15.055 -1.398 1 96.88 99 THR A CA 1
ATOM 772 C C . THR A 1 99 ? -6.535 16.422 -1.145 1 96.88 99 THR A C 1
ATOM 774 O O . THR A 1 99 ? -6.027 17.438 -1.633 1 96.88 99 THR A O 1
ATOM 777 N N . THR A 1 100 ? -7.73 16.219 -0.448 1 93.94 100 THR A N 1
ATOM 778 C CA . THR A 1 100 ? -8.273 17.422 0.17 1 93.94 100 THR A CA 1
ATOM 779 C C . THR A 1 100 ? -7.551 17.734 1.481 1 93.94 100 THR A C 1
ATOM 781 O O . THR A 1 100 ? -6.879 16.859 2.043 1 93.94 100 THR A O 1
ATOM 784 N N . GLY A 1 101 ? -7.371 18.922 1.832 1 89.38 101 GLY A N 1
ATOM 785 C CA . GLY A 1 101 ? -6.73 19.25 3.094 1 89.38 101 GLY A CA 1
ATOM 786 C C . GLY A 1 101 ? -5.711 20.375 2.967 1 89.38 101 GLY A C 1
ATOM 787 O O . GLY A 1 101 ? -5.688 21.078 1.963 1 89.38 101 GLY A O 1
ATOM 788 N N . ASP A 1 102 ? -4.812 20.188 3.959 1 89.75 102 ASP A N 1
ATOM 789 C CA . ASP A 1 102 ? -3.875 21.297 4.059 1 89.75 102 ASP A CA 1
ATOM 790 C C . ASP A 1 102 ? -2.748 21.172 3.039 1 89.75 102 ASP A C 1
ATOM 792 O O . ASP A 1 102 ? -2.193 22.172 2.582 1 89.75 102 ASP A O 1
ATOM 796 N N . ALA A 1 103 ? -2.432 19.922 2.783 1 94.56 103 ALA A N 1
ATOM 797 C CA . ALA A 1 103 ? -1.41 19.688 1.768 1 94.56 103 ALA A CA 1
ATOM 798 C C . ALA A 1 103 ? -2.041 19.266 0.444 1 94.56 103 ALA A C 1
ATOM 800 O O . ALA A 1 103 ? -3.123 18.672 0.425 1 94.56 103 ALA A O 1
ATOM 801 N N . ASP A 1 104 ? -1.315 19.547 -0.62 1 96.06 104 ASP A N 1
ATOM 802 C CA . ASP A 1 104 ? -1.798 19.156 -1.944 1 96.06 104 ASP A CA 1
ATOM 803 C C . ASP A 1 104 ? -1.589 17.672 -2.197 1 96.06 104 ASP A C 1
ATOM 805 O O . ASP A 1 104 ? -2.445 17 -2.787 1 96.06 104 ASP A O 1
ATOM 809 N N . TYR A 1 105 ? -0.428 17.188 -1.676 1 97.56 105 TYR A N 1
ATOM 810 C CA . TYR A 1 105 ? -0.086 15.797 -1.947 1 97.56 105 TYR A CA 1
ATOM 811 C C . TYR A 1 105 ? 0.397 15.102 -0.682 1 97.56 105 TYR A C 1
ATOM 813 O O . TYR A 1 105 ? 1.113 15.695 0.128 1 97.56 105 TYR A O 1
ATOM 821 N N . HIS A 1 106 ? 0.011 13.875 -0.555 1 97.94 106 HIS A N 1
ATOM 822 C CA . HIS A 1 106 ? 0.538 12.953 0.441 1 97.94 106 HIS A CA 1
ATOM 823 C C . HIS A 1 106 ? 1.391 11.867 -0.21 1 97.94 106 HIS A C 1
ATOM 825 O O . HIS A 1 106 ? 0.927 11.164 -1.112 1 97.94 106 HIS A O 1
ATOM 831 N N . LEU A 1 107 ? 2.641 11.734 0.218 1 98.38 107 LEU A N 1
ATOM 832 C CA . LEU A 1 107 ? 3.537 10.703 -0.294 1 98.38 107 LEU A CA 1
ATOM 833 C C . LEU A 1 107 ? 3.932 9.727 0.811 1 98.38 107 LEU A C 1
ATOM 835 O O . LEU A 1 107 ? 4.191 10.141 1.943 1 98.38 107 LEU A O 1
ATOM 839 N N . ARG A 1 108 ? 3.988 8.516 0.491 1 98.12 108 ARG A N 1
ATOM 840 C CA . ARG A 1 108 ? 4.652 7.527 1.329 1 98.12 108 ARG A CA 1
ATOM 841 C C . ARG A 1 108 ? 6.004 7.133 0.746 1 98.12 108 ARG A C 1
ATOM 843 O O . ARG A 1 108 ? 6.082 6.668 -0.395 1 98.12 108 ARG A O 1
ATOM 850 N N . VAL A 1 109 ? 7.016 7.277 1.549 1 98.44 109 VAL A N 1
ATOM 851 C CA . VAL A 1 109 ? 8.375 7.047 1.075 1 98.44 109 VAL A CA 1
ATOM 852 C C . VAL A 1 109 ? 9.055 5.992 1.947 1 98.44 109 VAL A C 1
ATOM 854 O O . VAL A 1 109 ? 8.883 5.984 3.168 1 98.44 109 VAL A O 1
ATOM 857 N N . VAL A 1 110 ? 9.836 5.129 1.326 1 98.38 110 VAL A N 1
ATOM 858 C CA . VAL A 1 110 ? 10.617 4.109 2.025 1 98.38 110 VAL A CA 1
ATOM 859 C C . VAL A 1 110 ? 12.062 4.137 1.539 1 98.38 110 VAL A C 1
ATOM 861 O O . VAL A 1 110 ? 12.32 4.164 0.333 1 98.38 110 VAL A O 1
ATOM 864 N N . VAL A 1 111 ? 12.992 4.184 2.504 1 98.31 111 VAL A N 1
ATOM 865 C CA . VAL A 1 111 ? 14.414 4.227 2.182 1 98.31 111 VAL A CA 1
ATOM 866 C C . VAL A 1 111 ? 15.195 3.371 3.178 1 98.31 111 VAL A C 1
ATOM 868 O O . VAL A 1 111 ? 14.641 2.896 4.168 1 98.31 111 VAL A O 1
ATOM 871 N N . ARG A 1 112 ? 16.469 3.16 2.92 1 97.31 112 ARG A N 1
ATOM 872 C CA . ARG A 1 112 ? 17.281 2.244 3.713 1 97.31 112 ARG A CA 1
ATOM 873 C C . ARG A 1 112 ? 17.562 2.818 5.098 1 97.31 112 ARG A C 1
ATOM 875 O O . ARG A 1 112 ? 17.578 2.082 6.086 1 97.31 112 ARG A O 1
ATOM 882 N N . ASP A 1 113 ? 17.828 4.109 5.141 1 97.19 113 ASP A N 1
ATOM 883 C CA . ASP A 1 113 ? 18.172 4.777 6.395 1 97.19 113 ASP A CA 1
ATOM 884 C C . ASP A 1 113 ? 17.984 6.289 6.281 1 97.19 113 ASP A C 1
ATOM 886 O O . ASP A 1 113 ? 17.5 6.781 5.262 1 97.19 113 ASP A O 1
ATOM 890 N N . MET A 1 114 ? 18.391 6.945 7.348 1 96.69 114 MET A N 1
ATOM 891 C CA . MET A 1 114 ? 18.141 8.383 7.395 1 96.69 114 MET A CA 1
ATOM 892 C C . MET A 1 114 ? 19.031 9.125 6.406 1 96.69 114 MET A C 1
ATOM 894 O O . MET A 1 114 ? 18.625 10.148 5.848 1 96.69 114 MET A O 1
ATOM 898 N N . ASP A 1 115 ? 20.234 8.602 6.211 1 98.12 115 ASP A N 1
ATOM 899 C CA . ASP A 1 115 ? 21.109 9.203 5.203 1 98.12 115 ASP A CA 1
ATOM 900 C C . ASP A 1 115 ? 20.453 9.148 3.82 1 98.12 115 ASP A C 1
ATOM 902 O O . ASP A 1 115 ? 20.469 10.133 3.084 1 98.12 115 ASP A O 1
ATOM 906 N N . ALA A 1 116 ? 19.938 8.008 3.484 1 98.06 116 ALA A N 1
ATOM 907 C CA . ALA A 1 116 ? 19.219 7.848 2.219 1 98.06 116 ALA A CA 1
ATOM 908 C C . ALA A 1 116 ? 18.016 8.781 2.148 1 98.06 116 ALA A C 1
ATOM 910 O O . ALA A 1 116 ? 17.703 9.312 1.085 1 98.06 116 ALA A O 1
ATOM 911 N N . TYR A 1 117 ? 17.375 9.016 3.262 1 98.31 117 TYR A N 1
ATOM 912 C CA . TYR A 1 117 ? 16.219 9.906 3.299 1 98.31 117 TYR A CA 1
ATOM 913 C C . TYR A 1 117 ? 16.625 11.352 3.016 1 98.31 117 TYR A C 1
ATOM 915 O O . TYR A 1 117 ? 15.992 12.039 2.217 1 98.31 117 TYR A O 1
ATOM 923 N N . ASN A 1 118 ? 17.609 11.703 3.672 1 98.06 118 ASN A N 1
ATOM 924 C CA . ASN A 1 118 ? 18.109 13.055 3.447 1 98.06 118 ASN A CA 1
ATOM 925 C C . ASN A 1 118 ? 18.531 13.266 1.996 1 98.06 118 ASN A C 1
ATOM 927 O O . ASN A 1 118 ? 18.266 14.32 1.415 1 98.06 118 ASN A O 1
ATOM 931 N N . LYS A 1 119 ? 19.172 12.266 1.479 1 98.31 119 LYS A N 1
ATOM 932 C CA . LYS A 1 119 ? 19.547 12.344 0.069 1 98.31 119 LYS A CA 1
ATOM 933 C C . LYS A 1 119 ? 18.312 12.453 -0.823 1 98.31 119 LYS A C 1
ATOM 935 O O . LYS A 1 119 ? 18.297 13.227 -1.782 1 98.31 119 LYS A O 1
ATOM 940 N N . PHE A 1 120 ? 17.328 11.719 -0.509 1 98.5 120 PHE A N 1
ATOM 941 C CA . PHE A 1 120 ? 16.062 11.773 -1.242 1 98.5 120 PHE A CA 1
ATOM 942 C C . PHE A 1 120 ? 15.484 13.18 -1.205 1 98.5 120 PHE A C 1
ATOM 944 O O . PHE A 1 120 ? 15.062 13.711 -2.236 1 98.5 120 PHE A O 1
ATOM 951 N N . LEU A 1 121 ? 15.445 13.82 -0.048 1 98.12 121 LEU A N 1
ATOM 952 C CA . LEU A 1 121 ? 14.922 15.18 0.08 1 98.12 121 LEU A CA 1
ATOM 953 C C . LEU A 1 121 ? 15.789 16.172 -0.693 1 98.12 121 LEU A C 1
ATOM 955 O O . LEU A 1 121 ? 15.281 16.906 -1.537 1 98.12 121 LEU A O 1
ATOM 959 N N . ASP A 1 122 ? 17.047 16.078 -0.492 1 97.5 122 ASP A N 1
ATOM 960 C CA . ASP A 1 122 ? 17.984 17.078 -1.003 1 97.5 122 ASP A CA 1
ATOM 961 C C . ASP A 1 122 ? 18.141 16.953 -2.516 1 97.5 122 ASP A C 1
ATOM 963 O O . ASP A 1 122 ? 18.172 17.953 -3.229 1 97.5 122 ASP A O 1
ATOM 967 N N . GLU A 1 123 ? 18.203 15.688 -2.939 1 97.88 123 GLU A N 1
ATOM 968 C CA . GLU A 1 123 ? 18.578 15.477 -4.336 1 97.88 123 GLU A CA 1
ATOM 969 C C . GLU A 1 123 ? 17.344 15.281 -5.211 1 97.88 123 GLU A C 1
ATOM 971 O O . GLU A 1 123 ? 17.438 15.32 -6.441 1 97.88 123 GLU A O 1
ATOM 976 N N . PHE A 1 124 ? 16.234 15.141 -4.641 1 97.94 124 PHE A N 1
ATOM 977 C CA . PHE A 1 124 ? 15.047 14.906 -5.465 1 97.94 124 PHE A CA 1
ATOM 978 C C . PHE A 1 124 ? 13.93 15.867 -5.094 1 97.94 124 PHE A C 1
ATOM 980 O O . PHE A 1 124 ? 13.68 16.844 -5.812 1 97.94 124 PHE A O 1
ATOM 987 N N . MET A 1 125 ? 13.406 15.789 -3.885 1 97.81 125 MET A N 1
ATOM 988 C CA . MET A 1 125 ? 12.219 16.562 -3.533 1 97.81 125 MET A CA 1
ATOM 989 C C . MET A 1 125 ? 12.5 18.062 -3.643 1 97.81 125 MET A C 1
ATOM 991 O O . MET A 1 125 ? 11.711 18.812 -4.223 1 97.81 125 MET A O 1
ATOM 995 N N . PHE A 1 126 ? 13.57 18.484 -3.137 1 96.62 126 PHE A N 1
ATOM 996 C CA . PHE A 1 126 ? 13.867 19.906 -3.066 1 96.62 126 PHE A CA 1
ATOM 997 C C . PHE A 1 126 ? 14.391 20.422 -4.406 1 96.62 126 PHE A C 1
ATOM 999 O O . PHE A 1 126 ? 14.617 21.609 -4.57 1 96.62 126 PHE A O 1
ATOM 1006 N N . ARG A 1 127 ? 14.445 19.531 -5.383 1 96.25 127 ARG A N 1
ATOM 1007 C CA . ARG A 1 127 ? 14.883 19.938 -6.719 1 96.25 127 ARG A CA 1
ATOM 1008 C C . ARG A 1 127 ? 13.688 20.062 -7.664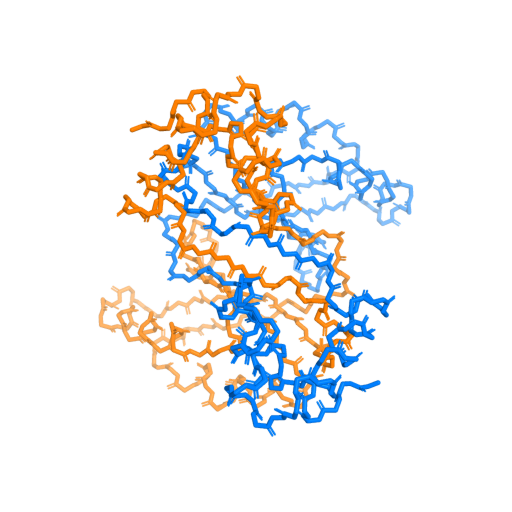 1 96.25 127 ARG A C 1
ATOM 1010 O O . ARG A 1 127 ? 13.844 20.469 -8.82 1 96.25 127 ARG A O 1
ATOM 1017 N N . ILE A 1 128 ? 12.594 19.719 -7.219 1 95.31 128 ILE A N 1
ATOM 1018 C CA . ILE A 1 128 ? 11.391 19.875 -8.023 1 95.31 128 ILE A CA 1
ATOM 1019 C C . ILE A 1 128 ? 10.898 21.312 -7.934 1 95.31 128 ILE A C 1
ATOM 1021 O O . ILE A 1 128 ? 10.625 21.812 -6.84 1 95.31 128 ILE A O 1
ATOM 1025 N N . PRO A 1 129 ? 10.758 21.953 -9.047 1 92.19 129 PRO A N 1
ATOM 1026 C CA . PRO A 1 129 ? 10.258 23.328 -9 1 92.19 129 PRO A CA 1
ATOM 1027 C C . PRO A 1 129 ? 8.805 23.406 -8.539 1 92.19 129 PRO A C 1
ATOM 1029 O O . PRO A 1 129 ? 8.016 22.5 -8.805 1 92.19 129 PRO A O 1
ATOM 1032 N N . GLY A 1 130 ? 8.492 24.5 -7.883 1 92.56 130 GLY A N 1
ATOM 1033 C CA . GLY A 1 130 ? 7.105 24.797 -7.57 1 92.56 130 GLY A CA 1
ATOM 1034 C C . GLY A 1 130 ? 6.66 24.219 -6.242 1 92.56 130 GLY A C 1
ATOM 1035 O O . GLY A 1 130 ? 5.496 24.344 -5.855 1 92.56 130 GLY A O 1
ATOM 1036 N N . ILE A 1 131 ? 7.574 23.547 -5.52 1 95.38 131 ILE A N 1
ATOM 1037 C CA . ILE A 1 131 ? 7.227 23.062 -4.191 1 95.38 131 ILE A CA 1
ATOM 1038 C C . ILE A 1 131 ? 7.324 24.203 -3.18 1 95.38 131 ILE A C 1
ATOM 1040 O O . ILE A 1 131 ? 8.375 24.828 -3.035 1 95.38 131 ILE A O 1
ATOM 1044 N N . ARG A 1 132 ? 6.211 24.453 -2.592 1 95 132 ARG A N 1
ATOM 1045 C CA . ARG A 1 132 ? 6.168 25.484 -1.559 1 95 132 ARG A CA 1
ATOM 1046 C C . ARG A 1 132 ? 6.723 24.953 -0.239 1 95 132 ARG A C 1
ATOM 1048 O O . ARG A 1 132 ? 7.523 25.625 0.414 1 95 132 ARG A O 1
ATOM 1055 N N . HIS A 1 133 ? 6.34 23.828 0.181 1 94.94 133 HIS A N 1
ATOM 1056 C CA . HIS A 1 133 ? 6.91 23.219 1.374 1 94.94 133 HIS A CA 1
ATOM 1057 C C . HIS A 1 133 ? 6.695 21.703 1.371 1 94.94 133 HIS A C 1
ATOM 1059 O O . HIS A 1 133 ? 5.785 21.203 0.704 1 94.94 133 HIS A O 1
ATOM 1065 N N . VAL A 1 134 ? 7.586 21.078 1.995 1 96.69 134 VAL A N 1
ATOM 1066 C CA . VAL A 1 134 ? 7.547 19.656 2.271 1 96.69 134 VAL A CA 1
ATOM 1067 C C . VAL A 1 134 ? 7.613 19.406 3.779 1 96.69 134 VAL A C 1
ATOM 1069 O O . VAL A 1 134 ? 8.562 19.844 4.441 1 96.69 134 VAL A O 1
ATOM 1072 N N . ARG A 1 135 ? 6.59 18.828 4.277 1 96.94 135 ARG A N 1
ATOM 1073 C CA . ARG A 1 135 ? 6.594 18.453 5.688 1 96.94 135 ARG A CA 1
ATOM 1074 C C . ARG A 1 135 ? 6.762 16.953 5.855 1 96.94 135 ARG A C 1
ATOM 1076 O O . ARG A 1 135 ? 5.984 16.172 5.301 1 96.94 135 ARG A O 1
ATOM 1083 N N . THR A 1 136 ? 7.746 16.609 6.684 1 97.25 136 THR A N 1
ATOM 1084 C CA . THR A 1 136 ? 8.055 15.195 6.902 1 97.25 136 THR A CA 1
ATOM 1085 C C . THR A 1 136 ? 7.379 14.688 8.172 1 97.25 136 THR A C 1
ATOM 1087 O O . THR A 1 136 ? 7.539 15.273 9.242 1 97.25 136 THR A O 1
ATOM 1090 N N . ASN A 1 137 ? 6.629 13.656 8.055 1 97.75 137 ASN A N 1
ATOM 1091 C CA . ASN A 1 137 ? 6.16 12.859 9.188 1 97.75 137 ASN A CA 1
ATOM 1092 C C . ASN A 1 137 ? 6.812 11.477 9.203 1 97.75 137 ASN A C 1
ATOM 1094 O O . ASN A 1 137 ? 6.41 10.586 8.453 1 97.75 137 ASN A O 1
ATOM 1098 N N . VAL A 1 138 ? 7.77 11.359 10.094 1 97.81 138 VAL A N 1
ATOM 1099 C CA . VAL A 1 138 ? 8.484 10.086 10.141 1 97.81 138 VAL A CA 1
ATOM 1100 C C . VAL A 1 138 ? 7.5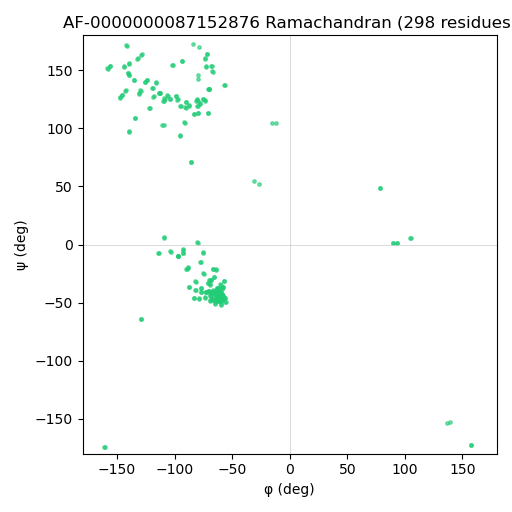66 9.008 10.711 1 97.81 138 VAL A C 1
ATOM 1102 O O . VAL A 1 138 ? 6.871 9.234 11.703 1 97.81 138 VAL A O 1
ATOM 1105 N N . ILE A 1 139 ? 7.547 7.906 10.078 1 97.94 139 ILE A N 1
ATOM 1106 C CA . ILE A 1 139 ? 6.762 6.785 10.594 1 97.94 139 ILE A CA 1
ATOM 1107 C C . ILE A 1 139 ? 7.527 6.086 11.711 1 97.94 139 ILE A C 1
ATOM 1109 O O . ILE A 1 139 ? 8.586 5.492 11.477 1 97.94 139 ILE A O 1
ATOM 1113 N N . LEU A 1 140 ? 6.973 6.207 12.875 1 96.75 140 LEU A N 1
ATOM 1114 C CA . LEU A 1 140 ? 7.582 5.605 14.055 1 96.75 140 LEU A CA 1
ATOM 1115 C C . LEU A 1 140 ? 7.223 4.125 14.164 1 96.75 140 LEU A C 1
ATOM 1117 O O . LEU A 1 140 ? 8.047 3.311 14.586 1 96.75 140 LEU A O 1
ATOM 1121 N N . LYS A 1 141 ? 6.035 3.852 13.844 1 96.12 141 LYS A N 1
ATOM 1122 C CA . LYS A 1 141 ? 5.523 2.484 13.891 1 96.12 141 LYS A CA 1
ATOM 1123 C C . LYS A 1 141 ? 4.574 2.209 12.727 1 96.12 141 LYS A C 1
ATOM 1125 O O . LYS A 1 141 ? 3.719 3.037 12.414 1 96.12 141 LYS A O 1
ATOM 1130 N N . GLU A 1 142 ? 4.809 1.113 12.117 1 96.62 142 GLU A N 1
ATOM 1131 C CA . GLU A 1 142 ? 3.861 0.596 11.133 1 96.62 142 GLU A CA 1
ATOM 1132 C C . GLU A 1 142 ? 2.857 -0.352 11.781 1 96.62 142 GLU A C 1
ATOM 1134 O O . GLU A 1 142 ? 3.186 -1.501 12.086 1 96.62 142 GLU A O 1
ATOM 1139 N N . ILE A 1 143 ? 1.687 0.092 11.961 1 96.75 143 ILE A N 1
ATOM 1140 C CA . ILE A 1 143 ? 0.659 -0.672 12.664 1 96.75 143 ILE A CA 1
ATOM 1141 C C . ILE A 1 143 ? -0.01 -1.645 11.695 1 96.75 143 ILE A C 1
ATOM 1143 O O . ILE A 1 143 ? -0.236 -2.809 12.031 1 96.75 143 ILE A O 1
ATOM 1147 N N . LYS A 1 144 ? -0.32 -1.168 10.609 1 96.75 144 LYS A N 1
ATOM 1148 C CA . LYS A 1 144 ? -0.976 -1.962 9.57 1 96.75 144 LYS A CA 1
ATOM 1149 C C . LYS A 1 144 ? -0.522 -1.534 8.18 1 96.75 144 LYS A C 1
ATOM 1151 O O . LYS A 1 144 ? -0.445 -0.339 7.887 1 96.75 144 LYS A O 1
ATOM 1156 N N . THR A 1 145 ? -0.105 -2.535 7.41 1 94 145 THR A N 1
ATOM 1157 C CA . THR A 1 145 ? 0.177 -2.316 5.996 1 94 145 THR A CA 1
ATOM 1158 C C . THR A 1 145 ? -0.442 -3.42 5.145 1 94 145 THR A C 1
ATOM 1160 O O . THR A 1 145 ? -0.132 -4.598 5.328 1 94 145 THR A O 1
ATOM 1163 N N . GLY A 1 146 ? -1.433 -3.109 4.43 1 92.38 146 GLY A N 1
ATOM 1164 C CA . GLY A 1 146 ? -2.078 -4.094 3.576 1 92.38 146 GLY A CA 1
ATOM 1165 C C . GLY A 1 146 ? -2.48 -3.541 2.223 1 92.38 146 GLY A C 1
ATOM 1166 O O . GLY A 1 146 ? -2.658 -2.33 2.068 1 92.38 146 GLY A O 1
ATOM 1167 N N . VAL A 1 147 ? -2.562 -4.512 1.307 1 93.56 147 VAL A N 1
ATOM 1168 C CA . VAL A 1 147 ? -2.955 -4.09 -0.034 1 93.56 147 VAL A CA 1
ATOM 1169 C C . VAL A 1 147 ? -4.324 -4.668 -0.379 1 93.56 147 VAL A C 1
ATOM 1171 O O . VAL A 1 147 ? -4.922 -4.301 -1.396 1 93.56 147 VAL A O 1
ATOM 1174 N N . ALA A 1 148 ? -4.82 -5.52 0.477 1 96.56 148 ALA A N 1
ATOM 1175 C CA . ALA A 1 148 ? -6.074 -6.207 0.166 1 96.56 148 ALA A CA 1
ATOM 1176 C C . ALA A 1 148 ? -7.27 -5.273 0.34 1 96.56 148 ALA A C 1
ATOM 1178 O O . ALA A 1 148 ? -7.465 -4.695 1.412 1 96.56 148 ALA A O 1
ATOM 1179 N N . LEU A 1 149 ? -8.055 -5.16 -0.724 1 98 149 LEU A N 1
ATOM 1180 C CA . LEU A 1 149 ? -9.305 -4.406 -0.66 1 98 149 LEU A CA 1
ATOM 1181 C C . LEU A 1 149 ? -10.359 -5.164 0.138 1 98 149 LEU A C 1
ATOM 1183 O O . LEU A 1 149 ? -10.328 -6.395 0.199 1 98 149 LEU A O 1
ATOM 1187 N N . PRO A 1 150 ? -11.242 -4.434 0.706 1 96.88 150 PRO A N 1
ATOM 1188 C CA . PRO A 1 150 ? -12.195 -5.043 1.643 1 96.88 150 PRO A CA 1
ATOM 1189 C C . PRO A 1 150 ? -13.422 -5.625 0.945 1 96.88 150 PRO A C 1
ATOM 1191 O O . PRO A 1 150 ? -14.539 -5.141 1.142 1 96.88 150 PRO A O 1
ATOM 1194 N N . PHE A 1 151 ? -13.25 -6.684 0.253 1 95.19 151 PHE A N 1
ATOM 1195 C CA . PHE A 1 151 ? -14.383 -7.355 -0.367 1 95.19 151 PHE A CA 1
ATOM 1196 C C . PHE A 1 151 ? -15.211 -8.094 0.677 1 95.19 151 PHE A C 1
ATOM 1198 O O . PHE A 1 151 ? -14.68 -8.531 1.701 1 95.19 151 PHE A O 1
ATOM 1205 N N . MET B 1 1 ? 20.188 -10.508 7.336 1 73.69 1 MET B N 1
ATOM 1206 C CA . MET B 1 1 ? 20.344 -9.391 6.406 1 73.69 1 MET B CA 1
ATOM 1207 C C . MET B 1 1 ? 20.234 -9.859 4.961 1 73.69 1 MET B C 1
ATOM 1209 O O . MET B 1 1 ? 20.672 -10.969 4.633 1 73.69 1 MET B O 1
ATOM 1213 N N . VAL B 1 2 ? 19.422 -9.109 4.129 1 89.94 2 VAL B N 1
ATOM 1214 C CA . VAL B 1 2 ? 19.203 -9.5 2.742 1 89.94 2 VAL B CA 1
ATOM 1215 C C . VAL B 1 2 ? 20.453 -9.219 1.917 1 89.94 2 VAL B C 1
ATOM 1217 O O . VAL B 1 2 ? 21 -8.117 1.974 1 89.94 2 VAL B O 1
ATOM 1220 N N . GLU B 1 3 ? 20.953 -10.227 1.284 1 91.88 3 GLU B N 1
ATOM 1221 C CA . GLU B 1 3 ? 22.125 -10.102 0.428 1 91.88 3 GLU B CA 1
ATOM 1222 C C . GLU B 1 3 ? 21.75 -9.625 -0.971 1 91.88 3 GLU B C 1
ATOM 1224 O O . GLU B 1 3 ? 20.562 -9.523 -1.293 1 91.88 3 GLU B O 1
ATOM 1229 N N . GLU B 1 4 ? 22.75 -9.344 -1.733 1 93.69 4 GLU B N 1
ATOM 1230 C CA . GLU B 1 4 ? 22.547 -8.789 -3.068 1 93.69 4 GLU B CA 1
ATOM 1231 C C . GLU B 1 4 ? 21.688 -9.703 -3.924 1 93.69 4 GLU B C 1
ATOM 1233 O O . GLU B 1 4 ? 20.766 -9.242 -4.594 1 93.69 4 GLU B O 1
ATOM 1238 N N . GLN B 1 5 ? 21.984 -10.969 -3.891 1 94.5 5 GLN B N 1
ATOM 1239 C CA . GLN B 1 5 ? 21.219 -11.914 -4.688 1 94.5 5 GLN B CA 1
ATOM 1240 C C . GLN B 1 5 ? 19.75 -11.961 -4.234 1 94.5 5 GLN B C 1
ATOM 1242 O O . GLN B 1 5 ? 18.844 -12.102 -5.059 1 94.5 5 GLN B O 1
ATOM 1247 N N . ASP B 1 6 ? 19.609 -11.859 -2.93 1 97.25 6 ASP B N 1
ATOM 1248 C CA . ASP B 1 6 ? 18.25 -11.82 -2.391 1 97.25 6 ASP B CA 1
ATOM 1249 C C . ASP B 1 6 ? 17.484 -10.617 -2.922 1 97.25 6 ASP B C 1
ATOM 1251 O O . ASP B 1 6 ? 16.297 -10.727 -3.234 1 97.25 6 ASP B O 1
ATOM 1255 N N . GLU B 1 7 ? 18.172 -9.539 -2.971 1 97.44 7 GLU B N 1
ATOM 1256 C CA . GLU B 1 7 ? 17.516 -8.32 -3.443 1 97.44 7 GLU B CA 1
ATOM 1257 C C . GLU B 1 7 ? 17.047 -8.477 -4.883 1 97.44 7 GLU B C 1
ATOM 1259 O O . GLU B 1 7 ? 15.969 -7.988 -5.242 1 97.44 7 GLU B O 1
ATOM 1264 N N . LYS B 1 8 ? 17.812 -9.094 -5.688 1 97.56 8 LYS B N 1
ATOM 1265 C CA . LYS B 1 8 ? 17.406 -9.352 -7.066 1 97.56 8 LYS B CA 1
ATOM 1266 C C . LYS B 1 8 ? 16.156 -10.219 -7.121 1 97.56 8 LYS B C 1
ATOM 1268 O O . LYS B 1 8 ? 15.234 -9.953 -7.906 1 97.56 8 LYS B O 1
ATOM 1273 N N . ILE B 1 9 ? 16.188 -11.211 -6.309 1 98.31 9 ILE B N 1
ATOM 1274 C CA . ILE B 1 9 ? 15.047 -12.125 -6.23 1 98.31 9 ILE B CA 1
ATOM 1275 C C . ILE B 1 9 ? 13.797 -11.352 -5.801 1 98.31 9 ILE B C 1
ATOM 1277 O O . ILE B 1 9 ? 12.742 -11.469 -6.426 1 98.31 9 ILE B O 1
ATOM 1281 N N . LEU B 1 10 ? 13.961 -10.594 -4.777 1 98.56 10 LEU B N 1
ATOM 1282 C CA . LEU B 1 10 ? 12.844 -9.836 -4.238 1 98.56 10 LEU B CA 1
ATOM 1283 C C . LEU B 1 10 ? 12.312 -8.844 -5.266 1 98.56 10 LEU B C 1
ATOM 1285 O O . LEU B 1 10 ? 11.094 -8.68 -5.41 1 98.56 10 LEU B O 1
ATOM 1289 N N . ALA B 1 11 ? 13.211 -8.188 -5.973 1 98.19 11 ALA B N 1
ATOM 1290 C CA . ALA B 1 11 ? 12.805 -7.242 -7.008 1 98.19 11 ALA B CA 1
ATOM 1291 C C . ALA B 1 11 ? 11.969 -7.93 -8.086 1 98.19 11 ALA B C 1
ATOM 1293 O O . ALA B 1 11 ? 10.914 -7.43 -8.477 1 98.19 11 ALA B O 1
ATOM 1294 N N . GLU B 1 12 ? 12.398 -9.047 -8.492 1 98.38 12 GLU B N 1
ATOM 1295 C CA . GLU B 1 12 ? 11.703 -9.758 -9.562 1 98.38 12 GLU B CA 1
ATOM 1296 C C . GLU B 1 12 ? 10.359 -10.297 -9.086 1 98.38 12 GLU B C 1
ATOM 1298 O O . GLU B 1 12 ? 9.367 -10.234 -9.812 1 98.38 12 GLU B O 1
ATOM 1303 N N . LEU B 1 13 ? 10.312 -10.797 -7.875 1 98.5 13 LEU B N 1
ATOM 1304 C CA . LEU B 1 13 ? 9.07 -11.352 -7.344 1 98.5 13 LEU B CA 1
ATOM 1305 C C . LEU B 1 13 ? 8.047 -10.25 -7.086 1 98.5 13 LEU B C 1
ATOM 1307 O O . LEU B 1 13 ? 6.84 -10.492 -7.152 1 98.5 13 LEU B O 1
ATOM 1311 N N . GLN B 1 14 ? 8.523 -9.055 -6.75 1 98.5 14 GLN B N 1
ATOM 1312 C CA . GLN B 1 14 ? 7.613 -7.926 -6.605 1 98.5 14 GLN B CA 1
ATOM 1313 C C . GLN B 1 14 ? 7.031 -7.512 -7.953 1 98.5 14 GLN B C 1
ATOM 1315 O O . GLN B 1 14 ? 5.891 -7.043 -8.023 1 98.5 14 GLN B O 1
ATOM 1320 N N . LYS B 1 15 ? 7.797 -7.723 -8.977 1 97.62 15 LYS B N 1
ATOM 1321 C CA . LYS B 1 15 ? 7.348 -7.422 -10.328 1 97.62 15 LYS B CA 1
ATOM 1322 C C . LYS B 1 15 ? 6.383 -8.484 -10.844 1 97.62 15 LYS B C 1
ATOM 1324 O O . LYS B 1 15 ? 5.387 -8.172 -11.492 1 97.62 15 LYS B O 1
ATOM 1329 N N . ASP B 1 16 ? 6.707 -9.68 -10.547 1 98 16 ASP B N 1
ATOM 1330 C CA . ASP B 1 16 ? 5.902 -10.828 -10.938 1 98 16 ASP B CA 1
ATOM 1331 C C . ASP B 1 16 ? 5.836 -11.859 -9.812 1 98 16 ASP B C 1
ATOM 1333 O O . ASP B 1 16 ? 6.656 -12.773 -9.75 1 98 16 ASP B O 1
ATOM 1337 N N . GLY B 1 17 ? 4.766 -11.766 -9.086 1 98.12 17 GLY B N 1
ATOM 1338 C CA . GLY B 1 17 ? 4.602 -12.633 -7.926 1 98.12 17 GLY B CA 1
ATOM 1339 C C . GLY B 1 17 ? 4.246 -14.062 -8.297 1 98.12 17 GLY B C 1
ATOM 1340 O O . GLY B 1 17 ? 4.227 -14.945 -7.43 1 98.12 17 GLY B O 1
ATOM 1341 N N . ARG B 1 18 ? 4.004 -14.297 -9.539 1 97.75 18 ARG B N 1
ATOM 1342 C CA . ARG B 1 18 ? 3.621 -15.633 -9.977 1 97.75 18 ARG B CA 1
ATOM 1343 C C . ARG B 1 18 ? 4.734 -16.281 -10.781 1 97.75 18 ARG B C 1
ATOM 1345 O O . ARG B 1 18 ? 4.559 -17.391 -11.32 1 97.75 18 ARG B O 1
ATOM 1352 N N . ALA B 1 19 ? 5.852 -15.656 -10.867 1 97.69 19 ALA B N 1
ATOM 1353 C CA . ALA B 1 19 ? 6.977 -16.25 -11.578 1 97.69 19 ALA B CA 1
ATOM 1354 C C . ALA B 1 19 ? 7.332 -17.625 -11 1 97.69 19 ALA B C 1
ATOM 1356 O O . ALA B 1 19 ? 7.355 -17.797 -9.781 1 97.69 19 ALA B O 1
ATOM 1357 N N . THR B 1 20 ? 7.59 -18.562 -11.875 1 97.19 20 THR B N 1
ATOM 1358 C CA . THR B 1 20 ? 8.078 -19.859 -11.414 1 97.19 20 THR B CA 1
ATOM 1359 C C . THR B 1 20 ? 9.531 -19.766 -10.953 1 97.19 20 THR B C 1
ATOM 1361 O O . THR B 1 20 ? 10.234 -18.812 -11.32 1 97.19 20 THR B O 1
ATOM 1364 N N . ASN B 1 21 ? 9.859 -20.766 -10.156 1 97.69 21 ASN B N 1
ATOM 1365 C CA . ASN B 1 21 ? 11.25 -20.781 -9.703 1 97.69 21 ASN B CA 1
ATOM 1366 C C . ASN B 1 21 ? 12.219 -20.812 -10.875 1 97.69 21 ASN B C 1
ATOM 1368 O O . ASN B 1 21 ? 13.281 -20.188 -10.828 1 97.69 21 ASN B O 1
ATOM 1372 N N . GLN B 1 22 ? 11.875 -21.516 -11.922 1 98.06 22 GLN B N 1
ATOM 1373 C CA . GLN B 1 22 ? 12.734 -21.578 -13.094 1 98.06 22 GLN B CA 1
ATOM 1374 C C . GLN B 1 22 ? 12.852 -20.219 -13.766 1 98.06 22 GLN B C 1
ATOM 1376 O O . GLN B 1 22 ? 13.961 -19.781 -14.094 1 98.06 22 GLN B O 1
ATOM 1381 N N . GLN B 1 23 ? 11.805 -19.578 -14.039 1 98.12 23 GLN B N 1
ATOM 1382 C CA . GLN B 1 23 ? 11.797 -18.25 -14.633 1 98.12 23 GLN B CA 1
ATOM 1383 C C . GLN B 1 23 ? 12.609 -17.266 -13.789 1 98.12 23 GLN B C 1
ATOM 1385 O O . GLN B 1 23 ? 13.398 -16.5 -14.328 1 98.12 23 GLN B O 1
ATOM 1390 N N . LEU B 1 24 ? 12.367 -17.328 -12.492 1 98.19 24 LEU B N 1
ATOM 1391 C CA . LEU B 1 24 ? 13.07 -16.469 -11.562 1 98.19 24 LEU B CA 1
ATOM 1392 C C . LEU B 1 24 ? 14.578 -16.703 -11.625 1 98.19 24 LEU B C 1
ATOM 1394 O O . LEU B 1 24 ? 15.352 -15.75 -11.742 1 98.19 24 LEU B O 1
ATOM 1398 N N . ALA B 1 25 ? 14.93 -17.938 -11.578 1 98.31 25 ALA B N 1
ATOM 1399 C CA . ALA B 1 25 ? 16.344 -18.312 -11.633 1 98.31 25 ALA B CA 1
ATOM 1400 C C . ALA B 1 25 ? 17 -17.781 -12.898 1 98.31 25 ALA B C 1
ATOM 1402 O O . ALA B 1 25 ? 18.094 -17.219 -12.844 1 98.31 25 ALA B O 1
ATOM 1403 N N . ASP B 1 26 ? 16.344 -17.906 -14.023 1 98.12 26 ASP B N 1
ATOM 1404 C CA . ASP B 1 26 ? 16.859 -17.422 -15.305 1 98.12 26 ASP B CA 1
ATOM 1405 C C . ASP B 1 26 ? 17.047 -15.914 -15.281 1 98.12 26 ASP B C 1
ATOM 1407 O O . ASP B 1 26 ? 18.062 -15.406 -15.742 1 98.12 26 ASP B O 1
ATOM 1411 N N . THR B 1 27 ? 16.109 -15.289 -14.75 1 97.12 27 THR B N 1
ATOM 1412 C CA . THR B 1 27 ? 16.094 -13.828 -14.75 1 97.12 27 THR B CA 1
ATOM 1413 C C . THR B 1 27 ? 17.203 -13.289 -13.859 1 97.12 27 THR B C 1
ATOM 1415 O O . THR B 1 27 ? 17.875 -12.312 -14.211 1 97.12 27 THR B O 1
ATOM 1418 N N . VAL B 1 28 ? 17.406 -13.898 -12.68 1 97.06 28 VAL B N 1
ATOM 1419 C CA . VAL B 1 28 ? 18.328 -13.328 -11.695 1 97.06 28 VAL B CA 1
ATOM 1420 C C . VAL B 1 28 ? 19.719 -13.922 -11.875 1 97.06 28 VAL B C 1
ATOM 1422 O O . VAL B 1 28 ? 20.672 -13.508 -11.203 1 97.06 28 VAL B O 1
ATOM 1425 N N . GLY B 1 29 ? 19.844 -14.883 -12.703 1 96.88 29 GLY B N 1
ATOM 1426 C CA . GLY B 1 29 ? 21.141 -15.453 -13.008 1 96.88 29 GLY B CA 1
ATOM 1427 C C . GLY B 1 29 ? 21.641 -16.406 -11.945 1 96.88 29 GLY B C 1
ATOM 1428 O O . GLY B 1 29 ? 22.781 -16.312 -11.5 1 96.88 29 GLY B O 1
ATOM 1429 N N . MET B 1 30 ? 20.766 -17.328 -11.555 1 96.69 30 MET B N 1
ATOM 1430 C CA . MET B 1 30 ? 21.078 -18.359 -10.57 1 96.69 30 MET B CA 1
ATOM 1431 C C . MET B 1 30 ? 20.641 -19.734 -11.062 1 96.69 30 MET B C 1
ATOM 1433 O O . MET B 1 30 ? 19.875 -19.828 -12.023 1 96.69 30 MET B O 1
ATOM 1437 N N . SER B 1 31 ? 21.281 -20.734 -10.391 1 97.81 31 SER B N 1
ATOM 1438 C CA . SER B 1 31 ? 20.719 -22.062 -10.625 1 97.81 31 SER B CA 1
ATOM 1439 C C . SER B 1 31 ? 19.328 -22.188 -10 1 97.81 31 SER B C 1
ATOM 1441 O O . SER B 1 31 ? 19.016 -21.5 -9.023 1 97.81 31 SER B O 1
ATOM 1443 N N . THR B 1 32 ? 18.547 -23.078 -10.594 1 97.94 32 THR B N 1
ATOM 1444 C CA . THR B 1 32 ? 17.188 -23.297 -10.086 1 97.94 32 THR B CA 1
ATOM 1445 C C . THR B 1 32 ? 17.219 -23.734 -8.625 1 97.94 32 THR B C 1
ATOM 1447 O O . THR B 1 32 ? 16.391 -23.297 -7.824 1 97.94 32 THR B O 1
ATOM 1450 N N . SER B 1 33 ? 18.172 -24.531 -8.258 1 98.31 33 SER B N 1
ATOM 1451 C CA . SER B 1 33 ? 18.281 -25.016 -6.891 1 98.31 33 SER B CA 1
ATOM 1452 C C . SER B 1 33 ? 18.672 -23.906 -5.93 1 98.31 33 SER B C 1
ATOM 1454 O O . SER B 1 33 ? 18.094 -23.781 -4.844 1 98.31 33 SER B O 1
ATOM 1456 N N . ALA B 1 34 ? 19.656 -23.141 -6.238 1 97.56 34 ALA B N 1
ATOM 1457 C CA . ALA B 1 34 ? 20.094 -22.031 -5.402 1 97.56 34 ALA B CA 1
ATOM 1458 C C . ALA B 1 34 ? 18.969 -21.016 -5.223 1 97.56 34 ALA B C 1
ATOM 1460 O O . ALA B 1 34 ? 18.75 -20.516 -4.117 1 97.56 34 ALA B O 1
ATOM 1461 N N . CYS B 1 35 ? 18.328 -20.75 -6.355 1 98.31 35 CYS B N 1
ATOM 1462 C CA . CYS B 1 35 ? 17.219 -19.797 -6.32 1 98.31 35 CYS B CA 1
ATOM 1463 C C . CYS B 1 35 ? 16.094 -20.297 -5.41 1 98.31 35 CYS B C 1
ATOM 1465 O O . CYS B 1 35 ? 15.57 -19.547 -4.59 1 98.31 35 CYS B O 1
ATOM 1467 N N . TRP B 1 36 ? 15.766 -21.516 -5.535 1 98 36 TRP B N 1
ATOM 1468 C CA . TRP B 1 36 ? 14.719 -22.109 -4.723 1 98 36 TRP B CA 1
ATOM 1469 C C . TRP B 1 36 ? 15.055 -22.016 -3.238 1 98 36 TRP B C 1
ATOM 1471 O O . TRP B 1 36 ? 14.203 -21.625 -2.43 1 98 36 TRP B O 1
ATOM 1481 N N . ARG B 1 37 ? 16.203 -22.375 -2.902 1 97.94 37 ARG B N 1
ATOM 1482 C CA . ARG B 1 37 ? 16.641 -22.344 -1.509 1 97.94 37 ARG B CA 1
ATOM 1483 C C . ARG B 1 37 ? 16.547 -20.922 -0.943 1 97.94 37 ARG B C 1
ATOM 1485 O O . ARG B 1 37 ? 16.109 -20.734 0.189 1 97.94 37 ARG B O 1
ATOM 1492 N N . ARG B 1 38 ? 16.953 -20.016 -1.705 1 97.81 38 ARG B N 1
ATOM 1493 C CA . ARG B 1 38 ? 16.938 -18.625 -1.248 1 97.81 38 ARG B CA 1
ATOM 1494 C C . ARG B 1 38 ? 15.516 -18.125 -1.089 1 97.81 38 ARG B C 1
ATOM 1496 O O . ARG B 1 38 ? 15.195 -17.469 -0.098 1 97.81 38 ARG B O 1
ATOM 1503 N N . VAL B 1 39 ? 14.672 -18.375 -2.061 1 98.25 39 VAL B N 1
ATOM 1504 C CA . VAL B 1 39 ? 13.273 -17.953 -1.978 1 98.25 39 VAL B CA 1
ATOM 1505 C C . VAL B 1 39 ? 12.625 -18.562 -0.739 1 98.25 39 VAL B C 1
ATOM 1507 O O . VAL B 1 39 ? 11.945 -17.875 0.02 1 98.25 39 VAL B O 1
ATOM 1510 N N . ARG B 1 40 ? 12.883 -19.844 -0.546 1 98.06 40 ARG B N 1
ATOM 1511 C CA . ARG B 1 40 ? 12.328 -20.531 0.614 1 98.06 40 ARG B CA 1
ATOM 1512 C C . ARG B 1 40 ? 12.82 -19.891 1.913 1 98.06 40 ARG B C 1
ATOM 1514 O O . ARG B 1 40 ? 12.047 -19.719 2.854 1 98.06 40 ARG B O 1
ATOM 1521 N N . ALA B 1 41 ? 14.031 -19.625 1.992 1 97.94 41 ALA B N 1
ATOM 1522 C CA . ALA B 1 41 ? 14.609 -18.984 3.176 1 97.94 41 ALA B CA 1
ATOM 1523 C C . ALA B 1 41 ? 13.969 -17.625 3.436 1 97.94 41 ALA B C 1
ATOM 1525 O O . ALA B 1 41 ? 13.672 -17.281 4.582 1 97.94 41 ALA B O 1
ATOM 1526 N N . LEU B 1 42 ? 13.773 -16.859 2.371 1 98.25 42 LEU B N 1
ATOM 1527 C CA . LEU B 1 42 ? 13.148 -15.539 2.479 1 98.25 42 LEU B CA 1
ATOM 1528 C C . LEU B 1 42 ? 11.711 -15.656 2.969 1 98.25 42 LEU B C 1
ATOM 1530 O O . LEU B 1 42 ? 11.242 -14.82 3.748 1 98.25 42 LEU B O 1
ATOM 1534 N N . GLU B 1 43 ? 11.008 -16.641 2.514 1 98.25 43 GLU B N 1
ATOM 1535 C CA . GLU B 1 43 ? 9.633 -16.891 2.949 1 98.25 43 GLU B CA 1
ATOM 1536 C C . GLU B 1 43 ? 9.594 -17.359 4.398 1 98.25 43 GLU B C 1
ATOM 1538 O O . GLU B 1 43 ? 8.805 -16.859 5.199 1 98.25 43 GLU B O 1
ATOM 1543 N N . GLU B 1 44 ? 10.453 -18.25 4.777 1 97.81 44 GLU B N 1
ATOM 1544 C CA . GLU B 1 44 ? 10.469 -18.828 6.117 1 97.81 44 GLU B CA 1
ATOM 1545 C C . GLU B 1 44 ? 10.906 -17.812 7.156 1 97.81 44 GLU B C 1
ATOM 1547 O O . GLU B 1 44 ? 10.445 -17.844 8.297 1 97.81 44 GLU B O 1
ATOM 1552 N N . SER B 1 45 ? 11.805 -16.938 6.738 1 97.12 45 SER B N 1
ATOM 1553 C CA . SER B 1 45 ? 12.305 -15.922 7.66 1 97.12 45 SER B CA 1
ATOM 1554 C C . SER B 1 45 ? 11.297 -14.789 7.82 1 97.12 45 SER B C 1
ATOM 1556 O O . SER B 1 45 ? 11.461 -13.922 8.688 1 97.12 45 SER B O 1
ATOM 1558 N N . GLY B 1 46 ? 10.312 -14.703 6.938 1 97.06 46 GLY B N 1
ATOM 1559 C CA . GLY B 1 46 ? 9.281 -13.688 7.043 1 97.06 46 GLY B CA 1
ATOM 1560 C C . GLY B 1 46 ? 9.594 -12.43 6.246 1 97.06 46 GLY B C 1
ATOM 1561 O O . GLY B 1 46 ? 8.867 -11.445 6.316 1 97.06 46 GLY B O 1
ATOM 1562 N N . VAL B 1 47 ? 10.734 -12.422 5.539 1 98 47 VAL B N 1
ATOM 1563 C CA . VAL B 1 47 ? 11.016 -11.312 4.641 1 98 47 VAL B CA 1
ATOM 1564 C C . VAL B 1 47 ? 9.922 -11.219 3.58 1 98 47 VAL B C 1
ATOM 1566 O O . VAL B 1 47 ? 9.398 -10.133 3.314 1 98 47 VAL B O 1
ATOM 1569 N N . ILE B 1 48 ? 9.688 -12.344 2.959 1 98.31 48 ILE B N 1
ATOM 1570 C CA . ILE B 1 48 ? 8.5 -12.43 2.117 1 98.31 48 ILE B CA 1
ATOM 1571 C C . ILE B 1 48 ? 7.297 -12.875 2.955 1 98.31 48 ILE B C 1
ATOM 1573 O O . ILE B 1 48 ? 7.285 -13.977 3.5 1 98.31 48 ILE B O 1
ATOM 1577 N N . GLU B 1 49 ? 6.324 -12.055 2.994 1 97.81 49 GLU B N 1
ATOM 1578 C CA . GLU B 1 49 ? 5.164 -12.328 3.836 1 97.81 49 GLU B CA 1
ATOM 1579 C C . GLU B 1 49 ? 4.102 -13.117 3.074 1 97.81 49 GLU B C 1
ATOM 1581 O O . GLU B 1 49 ? 3.215 -13.719 3.682 1 97.81 49 GLU B O 1
ATOM 1586 N N . GLY B 1 50 ? 4.18 -13.047 1.777 1 97.81 50 GLY B N 1
ATOM 1587 C CA . GLY B 1 50 ? 3.221 -13.719 0.916 1 97.81 50 GLY B CA 1
ATOM 1588 C C . GLY B 1 50 ? 3.135 -13.109 -0.471 1 97.81 50 GLY B C 1
ATOM 1589 O O . GLY B 1 50 ? 3.965 -12.281 -0.842 1 97.81 50 GLY B O 1
ATOM 1590 N N . TYR B 1 51 ? 2.193 -13.578 -1.197 1 98.5 51 TYR B N 1
ATOM 1591 C CA . TYR B 1 51 ? 1.917 -13.109 -2.549 1 98.5 51 TYR B CA 1
ATOM 1592 C C . TYR B 1 51 ? 0.462 -12.672 -2.689 1 98.5 51 TYR B C 1
ATOM 1594 O O . TYR B 1 51 ? -0.439 -13.32 -2.152 1 98.5 51 TYR B O 1
ATOM 1602 N N . SER B 1 52 ? 0.289 -11.609 -3.391 1 98.62 52 SER B N 1
ATOM 1603 C CA . SER B 1 52 ? -1.06 -11.062 -3.465 1 98.62 52 SER B CA 1
ATOM 1604 C C . SER B 1 52 ? -1.378 -10.57 -4.871 1 98.62 52 SER B C 1
ATOM 1606 O O . SER B 1 52 ? -0.498 -10.062 -5.574 1 98.62 52 SER B O 1
ATOM 1608 N N . ALA B 1 53 ? -2.629 -10.711 -5.258 1 98.56 53 ALA B N 1
ATOM 1609 C CA . ALA B 1 53 ? -3.104 -9.969 -6.422 1 98.56 53 ALA B CA 1
ATOM 1610 C C . ALA B 1 53 ? -3.203 -8.477 -6.121 1 98.56 53 ALA B C 1
ATOM 1612 O O . ALA B 1 53 ? -3.639 -8.086 -5.035 1 98.56 53 ALA B O 1
ATOM 1613 N N . LEU B 1 54 ? -2.721 -7.703 -6.98 1 98.31 54 LEU B N 1
ATOM 1614 C CA . LEU B 1 54 ? -2.914 -6.258 -6.93 1 98.31 54 LEU B CA 1
ATOM 1615 C C . LEU B 1 54 ? -4.164 -5.848 -7.703 1 98.31 54 LEU B C 1
ATOM 1617 O O . LEU B 1 54 ? -4.234 -6.043 -8.922 1 98.31 54 LEU B O 1
ATOM 1621 N N . VAL B 1 55 ? -5.109 -5.27 -6.961 1 98.12 55 VAL B N 1
ATOM 1622 C CA . VAL B 1 55 ? -6.418 -4.988 -7.535 1 98.12 55 VAL B CA 1
ATOM 1623 C C . VAL B 1 55 ? -6.629 -3.479 -7.629 1 98.12 55 VAL B C 1
ATOM 1625 O O . VAL B 1 55 ? -6.387 -2.752 -6.66 1 98.12 55 VAL B O 1
ATOM 1628 N N . LYS B 1 56 ? -7.039 -3.055 -8.797 1 96.88 56 LYS B N 1
ATOM 1629 C CA . LYS B 1 56 ? -7.359 -1.645 -8.992 1 96.88 56 LYS B CA 1
ATOM 1630 C C . LYS B 1 56 ? -8.641 -1.269 -8.258 1 96.88 56 LYS B C 1
ATOM 1632 O O . LYS B 1 56 ? -9.734 -1.707 -8.641 1 96.88 56 LYS B O 1
ATOM 1637 N N . ARG B 1 57 ? -8.516 -0.463 -7.281 1 94.81 57 ARG B N 1
ATOM 1638 C CA . ARG B 1 57 ? -9.609 -0.217 -6.352 1 94.81 57 ARG B CA 1
ATOM 1639 C C . ARG B 1 57 ? -10.836 0.309 -7.082 1 94.81 57 ARG B C 1
ATOM 1641 O O . ARG B 1 57 ? -11.953 -0.183 -6.871 1 94.81 57 ARG B O 1
ATOM 1648 N N . GLU B 1 58 ? -10.641 1.316 -7.984 1 94.5 58 GLU B N 1
ATOM 1649 C CA . GLU B 1 58 ? -11.781 1.934 -8.656 1 94.5 58 GLU B CA 1
ATOM 1650 C C . GLU B 1 58 ? -12.5 0.935 -9.562 1 94.5 58 GLU B C 1
ATOM 1652 O O . GLU B 1 58 ? -13.727 0.867 -9.57 1 94.5 58 GLU B O 1
ATOM 1657 N N . ALA B 1 59 ? -11.727 0.192 -10.266 1 95.38 59 ALA B N 1
ATOM 1658 C CA . ALA B 1 59 ? -12.297 -0.803 -11.164 1 95.38 59 ALA B CA 1
ATOM 1659 C C . ALA B 1 59 ? -13.008 -1.904 -10.383 1 95.38 59 ALA B C 1
ATOM 1661 O O . ALA B 1 59 ? -13.891 -2.584 -10.922 1 95.38 59 ALA B O 1
ATOM 1662 N N . ALA B 1 60 ? -12.656 -2.045 -9.133 1 96.44 60 ALA B N 1
ATOM 1663 C CA . ALA B 1 60 ? -13.234 -3.096 -8.305 1 96.44 60 ALA B CA 1
ATOM 1664 C C . ALA B 1 60 ? -14.461 -2.586 -7.547 1 96.44 60 ALA B C 1
ATOM 1666 O O . ALA B 1 60 ? -15.07 -3.328 -6.773 1 96.44 60 ALA B O 1
ATOM 1667 N N . GLY B 1 61 ? -14.773 -1.323 -7.652 1 95.44 61 GLY B N 1
ATOM 1668 C CA . GLY B 1 61 ? -16.016 -0.805 -7.094 1 95.44 61 GLY B CA 1
ATOM 1669 C C . GLY B 1 61 ? -15.805 -0.005 -5.82 1 95.44 61 GLY B C 1
ATOM 1670 O O . GLY B 1 61 ? -16.766 0.335 -5.133 1 95.44 61 GLY B O 1
ATOM 1671 N N . PHE B 1 62 ? -14.602 0.198 -5.484 1 97.19 62 PHE B N 1
ATOM 1672 C CA . PHE B 1 62 ? -14.289 1.042 -4.336 1 97.19 62 PHE B CA 1
ATOM 1673 C C . PHE B 1 62 ? -14 2.471 -4.777 1 97.19 62 PHE B C 1
ATOM 1675 O O . PHE B 1 62 ? -12.836 2.848 -4.961 1 97.19 62 PHE B O 1
ATOM 1682 N N . ALA B 1 63 ? -14.961 3.289 -4.77 1 96.44 63 ALA B N 1
ATOM 1683 C CA . ALA B 1 63 ? -14.93 4.59 -5.43 1 96.44 63 ALA B CA 1
ATOM 1684 C C . ALA B 1 63 ? -14.367 5.664 -4.5 1 96.44 63 ALA B C 1
ATOM 1686 O O . ALA B 1 63 ? -13.938 6.727 -4.957 1 96.44 63 ALA B O 1
ATOM 1687 N N . THR B 1 64 ? -14.422 5.355 -3.229 1 97.69 64 THR B N 1
ATOM 1688 C CA . THR B 1 64 ? -14.047 6.387 -2.27 1 97.69 64 THR B CA 1
ATOM 1689 C C . THR B 1 64 ? -12.836 5.941 -1.449 1 97.69 64 THR B C 1
ATOM 1691 O O . THR B 1 64 ? -12.773 4.793 -1.002 1 97.69 64 THR B O 1
ATOM 1694 N N . SER B 1 65 ? -11.883 6.816 -1.282 1 98 65 SER B N 1
ATOM 1695 C CA . SER B 1 65 ? -10.711 6.605 -0.442 1 98 65 SER B CA 1
ATOM 1696 C C . SER B 1 65 ? -10.289 7.898 0.247 1 98 65 SER B C 1
ATOM 1698 O O . SER B 1 65 ? -10.586 8.992 -0.238 1 98 65 SER B O 1
ATOM 1700 N N . ALA B 1 66 ? -9.641 7.734 1.384 1 98.38 66 ALA B N 1
ATOM 1701 C CA . ALA B 1 66 ? -9.258 8.906 2.166 1 98.38 66 ALA B CA 1
ATOM 1702 C C . ALA B 1 66 ? -8.07 8.602 3.072 1 98.38 66 ALA B C 1
ATOM 1704 O O . ALA B 1 66 ? -7.836 7.445 3.426 1 98.38 66 ALA B O 1
ATOM 1705 N N . ILE B 1 67 ? -7.355 9.68 3.352 1 98.19 67 ILE B N 1
ATOM 1706 C CA . ILE B 1 67 ? -6.359 9.672 4.418 1 98.19 67 ILE B CA 1
ATOM 1707 C C . ILE B 1 67 ? -6.949 10.297 5.68 1 98.19 67 ILE B C 1
ATOM 1709 O O . ILE B 1 67 ? -7.469 11.414 5.645 1 98.19 67 ILE B O 1
ATOM 1713 N N . LEU B 1 68 ? -6.828 9.547 6.77 1 98.31 68 LEU B N 1
ATOM 1714 C CA . LEU B 1 68 ? -7.301 10.07 8.047 1 98.31 68 LEU B CA 1
ATOM 1715 C C . LEU B 1 68 ? -6.125 10.406 8.961 1 98.31 68 LEU B C 1
ATOM 1717 O O . LEU B 1 68 ? -5.223 9.586 9.141 1 98.31 68 LEU B O 1
ATOM 1721 N N . HIS B 1 69 ? -6.145 11.656 9.43 1 97.94 69 HIS B N 1
ATOM 1722 C CA . HIS B 1 69 ? -5.27 12.047 10.523 1 97.94 69 HIS B CA 1
ATOM 1723 C C . HIS B 1 69 ? -5.988 11.945 11.867 1 97.94 69 HIS B C 1
ATOM 1725 O O . HIS B 1 69 ? -6.965 12.656 12.109 1 97.94 69 HIS B O 1
ATOM 1731 N N . VAL B 1 70 ? -5.449 11.102 12.727 1 97.44 70 VAL B N 1
ATOM 1732 C CA . VAL B 1 70 ? -6.125 10.836 13.992 1 97.44 70 VAL B CA 1
ATOM 1733 C C . VAL B 1 70 ? -5.238 11.273 15.156 1 97.44 70 VAL B C 1
ATOM 1735 O O . VAL B 1 70 ? -4.051 10.938 15.203 1 97.44 70 VAL B O 1
ATOM 1738 N N . SER B 1 71 ? -5.816 12.047 15.977 1 96.44 71 SER B N 1
ATOM 1739 C CA . SER B 1 71 ? -5.156 12.43 17.219 1 96.44 71 SER B CA 1
ATOM 1740 C C . SER B 1 71 ? -5.883 11.844 18.438 1 96.44 71 SER B C 1
ATOM 1742 O O . SER B 1 71 ? -7.109 11.898 18.516 1 96.44 71 SER B O 1
ATOM 1744 N N . LEU B 1 72 ? -5.145 11.227 19.297 1 94.69 72 LEU B N 1
ATOM 1745 C CA . LEU B 1 72 ? -5.723 10.617 20.5 1 94.69 72 LEU B CA 1
ATOM 1746 C C . LEU B 1 72 ? -5.664 11.578 21.672 1 94.69 72 LEU B C 1
ATOM 1748 O O . LEU B 1 72 ? -4.848 12.508 21.688 1 94.69 72 LEU B O 1
ATOM 1752 N N . GLU B 1 73 ? -6.586 11.219 22.578 1 90.19 73 GLU B N 1
ATOM 1753 C CA . GLU B 1 73 ? -6.555 11.984 23.828 1 90.19 73 GLU B CA 1
ATOM 1754 C C . GLU B 1 73 ? -5.336 11.609 24.672 1 90.19 73 GLU B C 1
ATOM 1756 O O . GLU B 1 73 ? -4.906 10.453 24.688 1 90.19 73 GLU B O 1
ATOM 1761 N N . ARG B 1 74 ? -5.035 12.461 25.641 1 76.62 74 ARG B N 1
ATOM 1762 C CA . ARG B 1 74 ? -3.916 12.359 26.562 1 76.62 74 ARG B CA 1
ATOM 1763 C C . ARG B 1 74 ? -3.309 10.961 26.547 1 76.62 74 ARG B C 1
ATOM 1765 O O . ARG B 1 74 ? -4.031 9.961 26.5 1 76.62 74 ARG B O 1
ATOM 1772 N N . HIS B 1 75 ? -2.188 10.758 25.953 1 67.69 75 HIS B N 1
ATOM 1773 C CA . HIS B 1 75 ? -1.35 9.586 25.75 1 67.69 75 HIS B CA 1
ATOM 1774 C C . HIS B 1 75 ? -1.54 8.562 26.859 1 67.69 75 HIS B C 1
ATOM 1776 O O . HIS B 1 75 ? -0.667 8.406 27.719 1 67.69 75 HIS B O 1
ATOM 1782 N N . ASP B 1 76 ? -2.812 8.289 27.016 1 77.69 76 ASP B N 1
ATOM 1783 C CA . ASP B 1 76 ? -3.119 7.133 27.859 1 77.69 76 ASP B CA 1
ATOM 1784 C C . ASP B 1 76 ? -2.896 5.828 27.094 1 77.69 76 ASP B C 1
ATOM 1786 O O . ASP B 1 76 ? -3.516 5.598 26.062 1 77.69 76 ASP B O 1
ATOM 1790 N N . THR B 1 77 ? -2.059 5.047 27.609 1 84.81 77 THR B N 1
ATOM 1791 C CA . THR B 1 77 ? -1.63 3.799 26.984 1 84.81 77 THR B CA 1
ATOM 1792 C C . THR B 1 77 ? -2.828 2.898 26.703 1 84.81 77 THR B C 1
ATOM 1794 O O . THR B 1 77 ? -2.832 2.154 25.719 1 84.81 77 THR B O 1
ATOM 1797 N N . THR B 1 78 ? -3.809 2.996 27.531 1 87.5 78 THR B N 1
ATOM 1798 C CA . THR B 1 78 ? -4.996 2.174 27.344 1 87.5 78 THR B CA 1
ATOM 1799 C C . THR B 1 78 ? -5.734 2.57 26.062 1 87.5 78 THR B C 1
ATOM 1801 O O . THR B 1 78 ? -6.215 1.708 25.328 1 87.5 78 THR B O 1
ATOM 1804 N N . PHE B 1 79 ? -5.824 3.799 25.812 1 89.5 79 PHE B N 1
ATOM 1805 C CA . PHE B 1 79 ? -6.484 4.293 24.609 1 89.5 79 PHE B CA 1
ATOM 1806 C C . PHE B 1 79 ? -5.703 3.902 23.359 1 89.5 79 PHE B C 1
ATOM 1808 O O . PHE B 1 79 ? -6.293 3.531 22.344 1 89.5 79 PHE B O 1
ATOM 1815 N N . VAL B 1 80 ? -4.418 3.979 23.484 1 92.62 80 VAL B N 1
ATOM 1816 C CA . VAL B 1 80 ? -3.559 3.625 22.359 1 92.62 80 VAL B CA 1
ATOM 1817 C C . VAL B 1 80 ? -3.758 2.154 22 1 92.62 80 VAL B C 1
ATOM 1819 O O . VAL B 1 80 ? -3.975 1.818 20.844 1 92.62 80 VAL B O 1
ATOM 1822 N N . ASP B 1 81 ? -3.713 1.311 22.969 1 94.62 81 ASP B N 1
ATOM 1823 C CA . ASP B 1 81 ? -3.859 -0.124 22.734 1 94.62 81 ASP B CA 1
ATOM 1824 C C . ASP B 1 81 ? -5.219 -0.446 22.125 1 94.62 81 ASP B C 1
ATOM 1826 O O . ASP B 1 81 ? -5.312 -1.264 21.203 1 94.62 81 ASP B O 1
ATOM 1830 N N . GLU B 1 82 ? -6.199 0.153 22.625 1 94.44 82 GLU B N 1
ATOM 1831 C CA . GLU B 1 82 ? -7.543 -0.074 22.109 1 94.44 82 GLU B CA 1
ATOM 1832 C C . GLU B 1 82 ? -7.672 0.412 20.656 1 94.44 82 GLU B C 1
ATOM 1834 O O . GLU B 1 82 ? -8.227 -0.286 19.812 1 94.44 82 GLU B O 1
ATOM 1839 N N . PHE B 1 83 ? -7.191 1.584 20.438 1 96.12 83 PHE B N 1
ATOM 1840 C CA . PHE B 1 83 ? -7.223 2.139 19.094 1 96.12 83 PHE B CA 1
ATOM 1841 C C . PHE B 1 83 ? -6.531 1.205 18.109 1 96.12 83 PHE B C 1
ATOM 1843 O O . PHE B 1 83 ? -7.113 0.83 17.094 1 96.12 83 PHE B O 1
ATOM 1850 N N . VAL B 1 84 ? -5.348 0.771 18.453 1 96.56 84 VAL B N 1
ATOM 1851 C CA . VAL B 1 84 ? -4.531 -0.075 17.594 1 96.56 84 VAL B CA 1
ATOM 1852 C C . VAL B 1 84 ? -5.234 -1.409 17.359 1 96.56 84 VAL B C 1
ATOM 1854 O O . VAL B 1 84 ? -5.344 -1.869 16.219 1 96.56 84 VAL B O 1
ATOM 1857 N N . ALA B 1 85 ? -5.781 -1.987 18.359 1 97 85 ALA B N 1
ATOM 1858 C CA . ALA B 1 85 ? -6.449 -3.285 18.266 1 97 85 ALA B CA 1
ATOM 1859 C C . ALA B 1 85 ? -7.664 -3.213 17.344 1 97 85 ALA B C 1
ATOM 1861 O O . ALA B 1 85 ? -7.887 -4.109 16.531 1 97 85 ALA B O 1
ATOM 1862 N N . ARG B 1 86 ? -8.422 -2.182 17.422 1 97.25 86 ARG B N 1
ATOM 1863 C CA . ARG B 1 86 ? -9.648 -2.031 16.641 1 97.25 86 ARG B CA 1
ATOM 1864 C C . ARG B 1 86 ? -9.328 -1.726 15.172 1 97.25 86 ARG B C 1
ATOM 1866 O O . ARG B 1 86 ? -9.914 -2.32 14.266 1 97.25 86 ARG B O 1
ATOM 1873 N N . VAL B 1 87 ? -8.422 -0.824 14.992 1 97.62 87 VAL B N 1
ATOM 1874 C CA . VAL B 1 87 ? -8.047 -0.419 13.641 1 97.62 87 VAL B CA 1
ATOM 1875 C C . VAL B 1 87 ? -7.473 -1.612 12.883 1 97.62 87 VAL B C 1
ATOM 1877 O O . VAL B 1 87 ? -7.746 -1.794 11.695 1 97.62 87 VAL B O 1
ATOM 1880 N N . MET B 1 88 ? -6.699 -2.494 13.562 1 97.31 88 MET B N 1
ATOM 1881 C CA . MET B 1 88 ? -6.051 -3.65 12.953 1 97.31 88 MET B CA 1
ATOM 1882 C C . MET B 1 88 ? -7.086 -4.637 12.422 1 97.31 88 MET B C 1
ATOM 1884 O O . MET B 1 88 ? -6.816 -5.363 11.461 1 97.31 88 MET B O 1
ATOM 1888 N N . GLN B 1 89 ? -8.266 -4.578 12.922 1 96.81 89 GLN B N 1
ATOM 1889 C CA . GLN B 1 89 ? -9.281 -5.562 12.57 1 96.81 89 GLN B CA 1
ATOM 1890 C C . GLN B 1 89 ? -10.195 -5.035 11.469 1 96.81 89 GLN B C 1
ATOM 1892 O O . GLN B 1 89 ? -11.031 -5.777 10.945 1 96.81 89 GLN B O 1
ATOM 1897 N N . ARG B 1 90 ? -10.078 -3.818 11.164 1 97.69 90 ARG B N 1
ATOM 1898 C CA . ARG B 1 90 ? -11 -3.225 10.203 1 97.69 90 ARG B CA 1
ATOM 1899 C C . ARG B 1 90 ? -10.453 -3.348 8.781 1 97.69 90 ARG B C 1
ATOM 1901 O O . ARG B 1 90 ? -9.406 -2.779 8.461 1 97.69 90 ARG B O 1
ATOM 1908 N N . ARG B 1 91 ? -11.188 -3.975 7.879 1 96.44 91 ARG B N 1
ATOM 1909 C CA . ARG B 1 91 ? -10.727 -4.301 6.535 1 96.44 91 ARG B CA 1
ATOM 1910 C C . ARG B 1 91 ? -10.695 -3.057 5.652 1 96.44 91 ARG B C 1
ATOM 1912 O O . ARG B 1 91 ? -9.961 -3.014 4.66 1 96.44 91 ARG B O 1
ATOM 1919 N N . GLU B 1 92 ? -11.523 -2.033 5.98 1 98.06 92 GLU B N 1
ATOM 1920 C CA . GLU B 1 92 ? -11.523 -0.789 5.215 1 98.06 92 GLU B CA 1
ATOM 1921 C C . GLU B 1 92 ? -10.195 -0.049 5.367 1 98.06 92 GLU B C 1
ATOM 1923 O O . GLU B 1 92 ? -9.836 0.771 4.52 1 98.06 92 GLU B O 1
ATOM 1928 N N . VAL B 1 93 ? -9.57 -0.295 6.535 1 98.5 93 VAL B N 1
ATOM 1929 C CA . VAL B 1 93 ? -8.281 0.339 6.805 1 98.5 93 VAL B CA 1
ATOM 1930 C C . VAL B 1 93 ? -7.16 -0.469 6.156 1 98.5 93 VAL B C 1
ATOM 1932 O O . VAL B 1 93 ? -6.832 -1.567 6.609 1 98.5 93 VAL B O 1
ATOM 1935 N N . LEU B 1 94 ? -6.559 0.134 5.168 1 97.75 94 LEU B N 1
ATOM 1936 C CA . LEU B 1 94 ? -5.484 -0.563 4.469 1 97.75 94 LEU B CA 1
ATOM 1937 C C . LEU B 1 94 ? -4.145 -0.324 5.156 1 97.75 94 LEU B C 1
ATOM 1939 O O . LEU B 1 94 ? -3.283 -1.207 5.168 1 97.75 94 LEU B O 1
ATOM 1943 N N . GLU B 1 95 ? -3.992 0.843 5.645 1 97.88 95 GLU B N 1
ATOM 1944 C CA . GLU B 1 95 ? -2.738 1.223 6.289 1 97.88 95 GLU B CA 1
ATOM 1945 C C . GLU B 1 95 ? -2.994 2.068 7.535 1 97.88 95 GLU B C 1
ATOM 1947 O O . GLU B 1 95 ? -3.959 2.832 7.586 1 97.88 95 GLU B O 1
ATOM 1952 N N . CYS B 1 96 ? -2.131 1.901 8.477 1 98.38 96 CYS B N 1
ATOM 1953 C CA . CYS B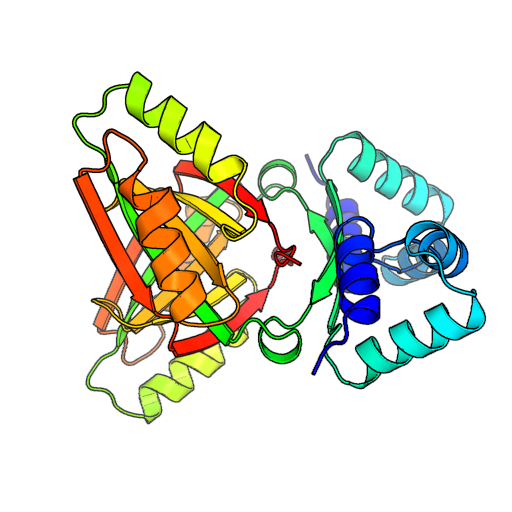 1 96 ? -2.098 2.715 9.68 1 98.38 96 CYS B CA 1
ATOM 1954 C C . CYS B 1 96 ? -0.67 2.889 10.188 1 98.38 96 CYS B C 1
ATOM 1956 O O . CYS B 1 96 ? 0.042 1.905 10.398 1 98.38 96 CYS B O 1
ATOM 1958 N N . PHE B 1 97 ? -0.32 4.141 10.367 1 98.19 97 PHE B N 1
ATOM 1959 C CA . PHE B 1 97 ? 1.036 4.465 10.789 1 98.19 97 PHE B CA 1
ATOM 1960 C C . PHE B 1 97 ? 1.016 5.418 11.984 1 98.19 97 PHE B C 1
ATOM 1962 O O . PHE B 1 97 ? 0.246 6.379 12 1 98.19 97 PHE B O 1
ATOM 1969 N N . ALA B 1 98 ? 1.809 5.094 12.992 1 97.56 98 ALA B N 1
ATOM 1970 C CA . ALA B 1 98 ? 2.141 6.105 14 1 97.56 98 ALA B CA 1
ATOM 1971 C C . ALA B 1 98 ? 3.256 7.023 13.5 1 97.56 98 ALA B C 1
ATOM 1973 O O . ALA B 1 98 ? 4.309 6.551 13.07 1 97.56 98 ALA B O 1
ATOM 1974 N N . THR B 1 99 ? 3.027 8.25 13.508 1 96.94 99 THR B N 1
ATOM 1975 C CA . THR B 1 99 ? 3.977 9.156 12.875 1 96.94 99 THR B CA 1
ATOM 1976 C C . THR B 1 99 ? 4.359 10.289 13.82 1 96.94 99 THR B C 1
ATOM 1978 O O . THR B 1 99 ? 3.748 10.453 14.875 1 96.94 99 THR B O 1
ATOM 1981 N N . THR B 1 100 ? 5.535 10.875 13.305 1 93.38 100 THR B N 1
ATOM 1982 C CA . THR B 1 100 ? 5.848 12.18 13.883 1 93.38 100 THR B CA 1
ATOM 1983 C C . THR B 1 100 ? 5.012 13.281 13.234 1 93.38 100 THR B C 1
ATOM 1985 O O . THR B 1 100 ? 4.457 13.078 12.148 1 93.38 100 THR B O 1
ATOM 1988 N N . GLY B 1 101 ? 4.57 14.242 13.93 1 89.44 101 GLY B N 1
ATOM 1989 C CA . GLY B 1 101 ? 3.801 15.328 13.344 1 89.44 101 GLY B CA 1
ATOM 1990 C C . GLY B 1 101 ? 2.637 15.766 14.203 1 89.44 101 GLY B C 1
ATOM 1991 O O . GLY B 1 101 ? 2.582 15.445 15.398 1 89.44 101 GLY B O 1
ATOM 1992 N N . ASP B 1 102 ? 1.7 16.281 13.352 1 89.75 102 ASP B N 1
ATOM 1993 C CA . ASP B 1 102 ? 0.603 16.906 14.086 1 89.75 102 ASP B CA 1
ATOM 1994 C C . ASP B 1 102 ? -0.417 15.875 14.547 1 89.75 102 ASP B C 1
ATOM 1996 O O . ASP B 1 102 ? -1.084 16.062 15.562 1 89.75 102 ASP B O 1
ATOM 2000 N N . ALA B 1 103 ? -0.52 14.859 13.742 1 94.62 103 ALA B N 1
ATOM 2001 C CA . ALA B 1 103 ? -1.419 13.773 14.133 1 94.62 103 ALA B CA 1
ATOM 2002 C C . ALA B 1 103 ? -0.64 12.586 14.688 1 94.62 103 ALA B C 1
ATOM 2004 O O . ALA B 1 103 ? 0.514 12.359 14.32 1 94.62 103 ALA B O 1
ATOM 2005 N N . ASP B 1 104 ? -1.309 11.828 15.523 1 96.12 104 ASP B N 1
ATOM 2006 C CA . ASP B 1 104 ? -0.682 10.648 16.094 1 96.12 104 ASP B CA 1
ATOM 2007 C C . ASP B 1 104 ? -0.648 9.5 15.094 1 96.12 104 ASP B C 1
ATOM 2009 O O . ASP B 1 104 ? 0.339 8.766 15.016 1 96.12 104 ASP B O 1
ATOM 2013 N N . TYR B 1 105 ? -1.767 9.43 14.312 1 97.56 105 TYR B N 1
ATOM 2014 C CA . TYR B 1 105 ? -1.876 8.305 13.391 1 97.56 105 TYR B CA 1
ATOM 2015 C C . TYR B 1 105 ? -2.342 8.773 12.016 1 97.56 105 TYR B C 1
ATOM 2017 O O . TYR B 1 105 ? -3.195 9.656 11.914 1 97.56 105 TYR B O 1
ATOM 2025 N N . HIS B 1 106 ? -1.784 8.18 11.008 1 97.94 106 HIS B N 1
ATOM 2026 C CA . HIS B 1 106 ? -2.236 8.297 9.625 1 97.94 106 HIS B CA 1
ATOM 2027 C C . HIS B 1 106 ? -2.867 7 9.141 1 97.94 106 HIS B C 1
ATOM 2029 O O . HIS B 1 106 ? -2.242 5.938 9.203 1 97.94 106 HIS B O 1
ATOM 2035 N N . LEU B 1 107 ? -4.109 7.055 8.672 1 98.38 107 LEU B N 1
ATOM 2036 C CA . LEU B 1 107 ? -4.805 5.887 8.133 1 98.38 107 LEU B CA 1
ATOM 2037 C C . LEU B 1 107 ? -5.125 6.082 6.656 1 98.38 107 LEU B C 1
ATOM 2039 O O . LEU B 1 107 ? -5.531 7.168 6.242 1 98.38 107 LEU B O 1
ATOM 2043 N N . ARG B 1 108 ? -4.961 5.078 5.918 1 98.12 108 ARG B N 1
ATOM 2044 C CA . ARG B 1 108 ? -5.527 5.012 4.574 1 98.12 108 ARG B CA 1
ATOM 2045 C C . ARG B 1 108 ? -6.758 4.113 4.543 1 98.12 108 ARG B C 1
ATOM 2047 O O . ARG B 1 108 ? -6.688 2.939 4.902 1 98.12 108 ARG B O 1
ATOM 2054 N N . VAL B 1 109 ? -7.832 4.664 4.066 1 98.44 109 VAL B N 1
ATOM 2055 C CA . VAL B 1 109 ? -9.109 3.951 4.09 1 98.44 109 VAL B CA 1
ATOM 2056 C C . VAL B 1 109 ? -9.68 3.875 2.676 1 98.44 109 VAL B C 1
ATOM 2058 O O . VAL B 1 109 ? -9.594 4.836 1.911 1 98.44 109 VAL B O 1
ATOM 2061 N N . VAL B 1 110 ? -10.281 2.746 2.352 1 9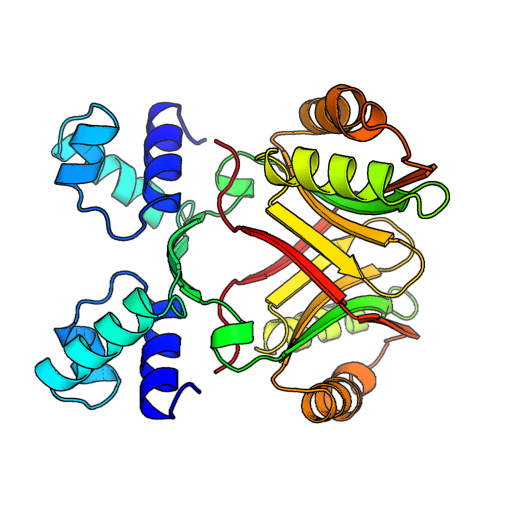8.38 110 VAL B N 1
ATOM 2062 C CA . VAL B 1 110 ? -10.945 2.541 1.067 1 98.38 110 VAL B CA 1
ATOM 2063 C C . VAL B 1 110 ? -12.336 1.96 1.293 1 98.38 110 VAL B C 1
ATOM 2065 O O . VAL B 1 110 ? -12.5 1.004 2.055 1 98.38 110 VAL B O 1
ATOM 2068 N N . VAL B 1 111 ? -13.328 2.582 0.651 1 98.25 111 VAL B N 1
ATOM 2069 C CA . VAL B 1 111 ? -14.719 2.143 0.786 1 98.25 111 VAL B CA 1
ATOM 2070 C C . VAL B 1 111 ? -15.43 2.266 -0.558 1 98.25 111 VAL B C 1
ATOM 2072 O O . VAL B 1 111 ? -14.883 2.824 -1.511 1 98.25 111 VAL B O 1
ATOM 2075 N N . ARG B 1 112 ? -16.625 1.755 -0.649 1 97.31 112 ARG B N 1
ATOM 2076 C CA . ARG B 1 112 ? -17.344 1.679 -1.914 1 97.31 112 ARG B CA 1
ATOM 2077 C C . ARG B 1 112 ? -17.812 3.061 -2.361 1 97.31 112 ARG B C 1
ATOM 2079 O O . ARG B 1 112 ? -17.797 3.369 -3.555 1 97.31 112 ARG B O 1
ATOM 2086 N N . ASP B 1 113 ? -18.281 3.852 -1.407 1 97.12 113 ASP B N 1
ATOM 2087 C CA . ASP B 1 113 ? -18.812 5.18 -1.706 1 97.12 113 ASP B CA 1
ATOM 2088 C C . ASP B 1 113 ? -18.844 6.051 -0.453 1 97.12 113 ASP B C 1
ATOM 2090 O O . ASP B 1 113 ? -18.359 5.645 0.606 1 97.12 113 ASP B O 1
ATOM 2094 N N . MET B 1 114 ? -19.422 7.223 -0.654 1 96.62 114 MET B N 1
ATOM 2095 C CA . MET B 1 114 ? -19.406 8.188 0.443 1 96.62 114 MET B CA 1
ATOM 2096 C C . MET B 1 114 ? -20.328 7.742 1.576 1 96.62 114 MET B C 1
ATOM 2098 O O . MET B 1 114 ? -20.047 8 2.748 1 96.62 114 MET B O 1
ATOM 2102 N N . ASP B 1 115 ? -21.406 7.086 1.212 1 98.06 115 ASP B N 1
ATOM 2103 C CA . ASP B 1 115 ? -22.281 6.547 2.25 1 98.06 115 ASP B CA 1
ATOM 2104 C C . ASP B 1 115 ? -21.531 5.543 3.127 1 98.06 115 ASP B C 1
ATOM 2106 O O . ASP B 1 115 ? -21.641 5.582 4.355 1 98.06 115 ASP B O 1
ATOM 2110 N N . ALA B 1 116 ? -20.828 4.656 2.492 1 98 116 ALA B N 1
ATOM 2111 C CA . ALA B 1 116 ? -20.016 3.689 3.223 1 98 116 ALA B CA 1
ATOM 2112 C C . ALA B 1 116 ? -18.953 4.391 4.07 1 98 116 ALA B C 1
ATOM 2114 O O . ALA B 1 116 ? -18.641 3.949 5.18 1 98 116 ALA B O 1
ATOM 2115 N N . TYR B 1 117 ? -18.438 5.5 3.602 1 98.31 117 TYR B N 1
ATOM 2116 C CA . TYR B 1 117 ? -17.438 6.25 4.348 1 98.31 117 TYR B CA 1
ATOM 2117 C C . TYR B 1 117 ? -18.031 6.859 5.609 1 98.31 117 TYR B C 1
ATOM 2119 O O . TYR B 1 117 ? -17.453 6.766 6.691 1 98.31 117 TYR B O 1
ATOM 2127 N N . ASN B 1 118 ? -19.109 7.438 5.402 1 98.06 118 ASN B N 1
ATOM 2128 C CA . ASN B 1 118 ? -19.797 8.023 6.551 1 98.06 118 ASN B CA 1
ATOM 2129 C C . ASN B 1 118 ? -20.141 6.965 7.602 1 98.06 118 ASN B C 1
ATOM 2131 O O . ASN B 1 118 ? -20 7.211 8.797 1 98.06 118 ASN B O 1
ATOM 2135 N N . LYS B 1 119 ? -20.562 5.852 7.113 1 98.31 119 LYS B N 1
ATOM 2136 C CA . LYS B 1 119 ? -20.844 4.754 8.031 1 98.31 119 LYS B CA 1
ATOM 2137 C C . LYS B 1 119 ? -19.578 4.32 8.773 1 98.31 119 LYS B C 1
ATOM 2139 O O . LYS B 1 119 ? -19.609 4.062 9.977 1 98.31 119 LYS B O 1
ATOM 2144 N N . PHE B 1 120 ? -18.516 4.262 8.078 1 98.5 120 PHE B N 1
ATOM 2145 C CA . PHE B 1 120 ? -17.234 3.922 8.672 1 98.5 120 PHE B CA 1
ATOM 2146 C C . PHE B 1 120 ? -16.875 4.91 9.781 1 98.5 120 PHE B C 1
ATOM 2148 O O . PHE B 1 120 ? -16.453 4.504 10.867 1 98.5 120 PHE B O 1
ATOM 2155 N N . LEU B 1 121 ? -17.016 6.207 9.547 1 98.12 121 LEU B N 1
ATOM 2156 C CA . LEU B 1 121 ? -16.719 7.223 10.547 1 98.12 121 LEU B CA 1
ATOM 2157 C C . LEU B 1 121 ? -17.672 7.109 11.734 1 98.12 121 LEU B C 1
ATOM 2159 O O . LEU B 1 121 ? -17.219 6.996 12.883 1 98.12 121 LEU B O 1
ATOM 2163 N N . ASP B 1 122 ? -18.906 7.004 11.453 1 97.56 122 ASP B N 1
ATOM 2164 C CA . ASP B 1 122 ? -19.938 7.086 12.484 1 97.56 122 ASP B CA 1
ATOM 2165 C C . ASP B 1 122 ? -19.969 5.816 13.328 1 97.56 122 ASP B C 1
ATOM 2167 O O . ASP B 1 122 ? -20.109 5.883 14.555 1 97.56 122 ASP B O 1
ATOM 2171 N N . GLU B 1 123 ? -19.812 4.707 12.617 1 97.88 123 GLU B N 1
ATOM 2172 C CA . GLU B 1 123 ? -20.047 3.441 13.312 1 97.88 123 GLU B CA 1
ATOM 2173 C C . GLU B 1 123 ? -18.734 2.834 13.805 1 97.88 123 GLU B C 1
ATOM 2175 O O . GLU B 1 123 ? -18.734 1.896 14.602 1 97.88 123 GLU B O 1
ATOM 2180 N N . PHE B 1 124 ? -17.656 3.354 13.414 1 98 124 PHE B N 1
ATOM 2181 C CA . PHE B 1 124 ? -16.406 2.752 13.836 1 98 124 PHE B CA 1
ATOM 2182 C C . PHE B 1 124 ? -15.469 3.803 14.43 1 98 124 PHE B C 1
ATOM 2184 O O . PHE B 1 124 ? -15.312 3.885 15.648 1 98 124 PHE B O 1
ATOM 2191 N N . MET B 1 125 ? -15.023 4.773 13.633 1 97.81 125 MET B N 1
ATOM 2192 C CA . MET B 1 125 ? -14 5.707 14.102 1 97.81 125 MET B CA 1
ATOM 2193 C C . MET B 1 125 ? -14.5 6.508 15.297 1 97.81 125 MET B C 1
ATOM 2195 O O . MET B 1 125 ? -13.789 6.641 16.297 1 97.81 125 MET B O 1
ATOM 2199 N N . PHE B 1 126 ? -15.648 6.992 15.219 1 96.69 126 PHE B N 1
ATOM 2200 C CA . PHE B 1 126 ? -16.172 7.883 16.25 1 96.69 126 PHE B CA 1
ATOM 2201 C C . PHE B 1 126 ? -16.656 7.09 17.453 1 96.69 126 PHE B C 1
ATOM 2203 O O . PHE B 1 126 ? -17.047 7.668 18.469 1 96.69 126 PHE B O 1
ATOM 2210 N N . ARG B 1 127 ? -16.516 5.785 17.391 1 96.31 127 ARG B N 1
ATOM 2211 C CA . ARG B 1 127 ? -16.891 4.941 18.516 1 96.31 127 ARG B CA 1
ATOM 2212 C C . ARG B 1 127 ? -15.672 4.469 19.297 1 96.31 127 ARG B C 1
ATOM 2214 O O . ARG B 1 127 ? -15.805 3.805 20.328 1 96.31 127 ARG B O 1
ATOM 2221 N N . ILE B 1 128 ? -14.578 4.738 18.828 1 95.38 128 ILE B N 1
ATOM 2222 C CA . ILE B 1 128 ? -13.352 4.398 19.547 1 95.38 128 ILE B CA 1
ATOM 2223 C C . ILE B 1 128 ? -13.086 5.434 20.641 1 95.38 128 ILE B C 1
ATOM 2225 O O . ILE B 1 128 ? -12.969 6.625 20.359 1 95.38 128 ILE B O 1
ATOM 2229 N N . PRO B 1 129 ? -12.969 5.004 21.828 1 92.25 129 PRO B N 1
ATOM 2230 C CA . PRO B 1 129 ? -12.688 5.961 22.906 1 92.25 129 PRO B CA 1
ATOM 2231 C C . PRO B 1 129 ? -11.297 6.594 22.781 1 92.25 129 PRO B C 1
ATOM 2233 O O . PRO B 1 129 ? -10.359 5.945 22.312 1 92.25 129 PRO B O 1
ATOM 2236 N N . GLY B 1 130 ? -11.203 7.809 23.234 1 92.69 130 GLY B N 1
ATOM 2237 C CA . GLY B 1 130 ? -9.898 8.438 23.359 1 92.69 130 GLY B CA 1
ATOM 2238 C C . GLY B 1 130 ? -9.469 9.172 22.109 1 92.69 130 GLY B C 1
ATOM 2239 O O . GLY B 1 130 ? -8.367 9.734 22.047 1 92.69 130 GLY B O 1
ATOM 2240 N N . ILE B 1 131 ? -10.328 9.18 21.078 1 95.38 131 ILE B N 1
ATOM 2241 C CA . ILE B 1 131 ? -10.008 9.961 19.875 1 95.38 131 ILE B CA 1
ATOM 2242 C C . ILE B 1 131 ? -10.352 11.43 20.109 1 95.38 131 ILE B C 1
ATOM 2244 O O . ILE B 1 131 ? -11.492 11.766 20.438 1 95.38 131 ILE B O 1
ATOM 2248 N N . ARG B 1 132 ? -9.336 12.203 20.016 1 95.06 132 ARG B N 1
ATOM 2249 C CA . ARG B 1 132 ? -9.523 13.641 20.172 1 95.06 132 ARG B CA 1
ATOM 2250 C C . ARG B 1 132 ? -10.086 14.258 18.891 1 95.06 132 ARG B C 1
ATOM 2252 O O . ARG B 1 132 ? -11.023 15.055 18.938 1 95.06 132 ARG B O 1
ATOM 2259 N N . HIS B 1 133 ? -9.57 13.938 17.781 1 95 133 HIS B N 1
ATOM 2260 C CA . HIS B 1 133 ? -10.125 14.398 16.516 1 95 133 HIS B CA 1
ATOM 2261 C C . HIS B 1 133 ? -9.688 13.492 15.367 1 95 133 HIS B C 1
ATOM 2263 O O . HIS B 1 133 ? -8.664 12.812 15.461 1 95 133 HIS B O 1
ATOM 2269 N N . VAL B 1 134 ? -10.508 13.453 14.422 1 96.69 134 VAL B N 1
ATOM 2270 C CA . VAL B 1 134 ? -10.281 12.789 13.148 1 96.69 134 VAL B CA 1
ATOM 2271 C C . VAL B 1 134 ? -10.422 13.797 12.008 1 96.69 134 VAL B C 1
ATOM 2273 O O . VAL B 1 134 ? -11.469 14.422 11.852 1 96.69 134 VAL B O 1
ATOM 2276 N N . ARG B 1 135 ? -9.352 13.977 11.312 1 96.94 135 ARG B N 1
ATOM 2277 C CA . ARG B 1 135 ? -9.406 14.828 10.133 1 96.94 135 ARG B CA 1
ATOM 2278 C C . ARG B 1 135 ? -9.352 14 8.852 1 96.94 135 ARG B C 1
ATOM 2280 O O . ARG B 1 135 ? -8.438 13.195 8.664 1 96.94 135 ARG B O 1
ATOM 2287 N N . THR B 1 136 ? -10.328 14.289 7.988 1 97.31 136 THR B N 1
ATOM 2288 C CA . THR B 1 136 ? -10.438 13.539 6.742 1 97.31 136 THR B CA 1
ATOM 2289 C C . THR B 1 136 ? -9.789 14.305 5.594 1 97.31 136 THR B C 1
ATOM 2291 O O . THR B 1 136 ? -10.117 15.469 5.352 1 97.31 136 THR B O 1
ATOM 2294 N N . ASN B 1 137 ? -8.875 13.703 4.93 1 97.75 137 ASN B N 1
ATOM 2295 C CA . ASN B 1 137 ? -8.375 14.148 3.633 1 97.75 137 ASN B CA 1
ATOM 2296 C C . ASN B 1 137 ? -8.812 13.211 2.51 1 97.75 137 ASN B C 1
ATOM 2298 O O . ASN B 1 137 ? -8.234 12.141 2.326 1 97.75 137 ASN B O 1
ATOM 2302 N N . VAL B 1 138 ? -9.805 13.68 1.798 1 97.81 138 VAL B N 1
ATOM 2303 C CA . VAL B 1 138 ? -10.32 12.828 0.729 1 97.81 138 VAL B CA 1
ATOM 2304 C C . VAL B 1 138 ? -9.297 12.742 -0.4 1 97.81 138 VAL B C 1
ATOM 2306 O O . VAL B 1 138 ? -8.719 13.758 -0.804 1 97.81 138 VAL B O 1
ATOM 2309 N N . ILE B 1 139 ? -9.062 11.586 -0.855 1 97.94 139 ILE B N 1
ATOM 2310 C CA . ILE B 1 139 ? -8.164 11.406 -1.987 1 97.94 139 ILE B CA 1
ATOM 2311 C C . ILE B 1 139 ? -8.898 11.727 -3.287 1 97.94 139 ILE B C 1
ATOM 2313 O O . ILE B 1 139 ? -9.828 11.023 -3.676 1 97.94 139 ILE B O 1
ATOM 2317 N N . LEU B 1 140 ? -8.445 12.789 -3.887 1 96.75 140 LEU B N 1
ATOM 2318 C CA . LEU B 1 140 ? -9.039 13.234 -5.141 1 96.75 140 LEU B CA 1
ATOM 2319 C C . LEU B 1 140 ? -8.477 12.453 -6.324 1 96.75 140 LEU B C 1
ATOM 2321 O O . LEU B 1 140 ? -9.195 12.156 -7.281 1 96.75 140 LEU B O 1
ATOM 2325 N N . LYS B 1 141 ? -7.242 12.211 -6.25 1 96.19 141 LYS B N 1
ATOM 2326 C CA . LYS B 1 141 ? -6.543 11.484 -7.305 1 96.19 141 LYS B CA 1
ATOM 2327 C C . LYS B 1 141 ? -5.477 10.562 -6.719 1 96.19 141 LYS B C 1
ATOM 2329 O O . LYS B 1 141 ? -4.727 10.961 -5.824 1 96.19 141 LYS B O 1
ATOM 2334 N N . GLU B 1 142 ? -5.5 9.375 -7.172 1 96.62 142 GLU B N 1
ATOM 2335 C CA . GLU B 1 142 ? -4.41 8.445 -6.887 1 96.62 142 GLU B CA 1
ATOM 2336 C C . GLU B 1 142 ? -3.328 8.508 -7.957 1 96.62 142 GLU B C 1
ATOM 2338 O O . GLU B 1 142 ? -3.506 7.988 -9.062 1 96.62 142 GLU B O 1
ATOM 2343 N N . ILE B 1 143 ? -2.252 9.109 -7.652 1 96.69 143 ILE B N 1
ATOM 2344 C CA . ILE B 1 143 ? -1.178 9.336 -8.609 1 96.69 143 ILE B CA 1
ATOM 2345 C C . ILE B 1 143 ? -0.299 8.086 -8.703 1 96.69 143 ILE B C 1
ATOM 2347 O O . ILE B 1 143 ? 0.076 7.66 -9.797 1 96.69 143 ILE B O 1
ATOM 2351 N N . LYS B 1 144 ? 0.015 7.586 -7.629 1 96.75 144 LYS B N 1
ATOM 2352 C CA . LYS B 1 144 ? 0.857 6.398 -7.539 1 96.75 144 LYS B CA 1
ATOM 2353 C C . LYS B 1 144 ? 0.443 5.52 -6.363 1 96.75 144 LYS B C 1
ATOM 2355 O O . LYS B 1 144 ? 0.207 6.016 -5.262 1 96.75 144 LYS B O 1
ATOM 2360 N N . THR B 1 145 ? 0.24 4.242 -6.68 1 94 145 THR B N 1
ATOM 2361 C CA . THR B 1 145 ? 0.026 3.246 -5.637 1 94 145 THR B CA 1
ATOM 2362 C C . THR B 1 145 ? 0.861 1.997 -5.902 1 94 145 THR B C 1
ATOM 2364 O O . THR B 1 145 ? 0.719 1.359 -6.949 1 94 145 THR B O 1
ATOM 2367 N N . GLY B 1 146 ? 1.85 1.789 -5.145 1 92.38 146 GLY B N 1
ATOM 2368 C CA . GLY B 1 146 ? 2.693 0.617 -5.32 1 92.38 146 GLY B CA 1
ATOM 2369 C C . GLY B 1 146 ? 3.104 -0.023 -4.004 1 92.38 146 GLY B C 1
ATOM 2370 O O . GLY B 1 146 ? 3.096 0.631 -2.961 1 92.38 146 GLY B O 1
ATOM 2371 N N . VAL B 1 147 ? 3.412 -1.318 -4.164 1 93.5 147 VAL B N 1
ATOM 2372 C CA . VAL B 1 147 ? 3.83 -2.029 -2.961 1 93.5 147 VAL B CA 1
ATOM 2373 C C . VAL B 1 147 ? 5.293 -2.445 -3.088 1 93.5 147 VAL B C 1
ATOM 2375 O O . VAL B 1 147 ? 5.906 -2.893 -2.115 1 93.5 147 VAL B O 1
ATOM 2378 N N . ALA B 1 148 ? 5.848 -2.242 -4.25 1 96.69 148 ALA B N 1
ATOM 2379 C CA . ALA B 1 148 ? 7.207 -2.723 -4.492 1 96.69 148 ALA B CA 1
ATOM 2380 C C . ALA B 1 148 ? 8.234 -1.834 -3.795 1 96.69 148 ALA B C 1
ATOM 2382 O O . ALA B 1 148 ? 8.258 -0.62 -4.008 1 96.69 148 ALA B O 1
ATOM 2383 N N . LEU B 1 149 ? 9.07 -2.465 -2.984 1 98 149 LEU B N 1
ATOM 2384 C CA . LEU B 1 149 ? 10.18 -1.76 -2.355 1 98 149 LEU B CA 1
ATOM 2385 C C . LEU B 1 149 ? 11.273 -1.455 -3.371 1 98 149 LEU B C 1
ATOM 2387 O O . LEU B 1 149 ? 11.43 -2.174 -4.363 1 98 149 LEU B O 1
ATOM 2391 N N . PRO B 1 150 ? 12 -0.43 -3.105 1 96.94 150 PRO B N 1
ATOM 2392 C CA . PRO B 1 150 ? 12.953 0.062 -4.102 1 96.94 150 PRO B CA 1
ATOM 2393 C C . PRO B 1 150 ? 14.305 -0.65 -4.031 1 96.94 150 PRO B C 1
ATOM 2395 O O . PRO B 1 150 ? 15.32 -0.025 -3.713 1 96.94 150 PRO B O 1
ATOM 2398 N N . PHE B 1 151 ? 14.352 -1.86 -4.414 1 95.25 151 PHE B N 1
ATOM 2399 C CA . PHE B 1 151 ? 15.617 -2.578 -4.469 1 95.25 151 PHE B CA 1
ATOM 2400 C C . PHE B 1 151 ? 16.453 -2.111 -5.652 1 95.25 151 PHE B C 1
ATOM 2402 O O . PHE B 1 151 ? 15.906 -1.672 -6.668 1 95.25 151 PHE B O 1
#

Organism: NCBI:txid2511166

Radius of gyration: 20.09 Å; Cα contacts (8 Å, |Δi|>4): 590; chains: 2; bounding box: 45×54×47 Å

Foldseek 3Di:
DQDPLNVLLQQVCQVPVPDDLVRSCVRSVHDSVVSVVSVVVCCVVCVPVDDDDDDDQVVVQFPWKWKKFWAFADPDVVLVVQVVVQLVPDPQWPDWDQDPDDGRIITIGIGRDVVRVVCCCVVRVVPRPGIPDMDIGIDPDDPDDGDRDDD/DQDPLNVLLLQVCQVPVPDDLVRSCVRSVHDSVVSVVSVVVCCVVCVPVDDDDDDDQVVVQFPWKWKKFWAFADPDVVLVVQVVVQLVPDPQWPDWDQDPDDGRIITIGIGRDVVRVVCCCVVRVVPRPGTPDMDIGIDPDDPDDGDRDDD

Sequence (302 aa):
MVEEQDEKILAELQKDGRATNQQLADTVGMSTSACWRRVRALEESGVIEGYSALVKREAAGFATSAILHVSLERHDTTFVDEFVARVMQRREVLECFATTGDADYHLRVVVRDMDAYNKFLDEFMFRIPGIRHVRTNVILKEIKTGVALPFMVEEQDEKILAELQKDGRATNQQLADTVGMSTSACWRRVRALEESGVIEGYSALVKREAAGFATSAILHVSLERHDTTFVDEFVARVMQRREVLECFATTGDADYHLRVVVRDMDAYNKFLDEFMFRIPGIRHVRTNVILKEIKTGVALPF